Protein AF-A0A1Q9EQ03-F1 (afdb_monomer_lite)

Structure (mmCIF, N/CA/C/O backbone):
data_AF-A0A1Q9EQ03-F1
#
_entry.id   AF-A0A1Q9EQ03-F1
#
loop_
_atom_site.group_PDB
_atom_site.id
_atom_site.type_symbol
_atom_site.label_atom_id
_atom_site.label_alt_id
_atom_site.label_comp_id
_atom_site.label_asym_id
_atom_site.label_entity_id
_atom_site.label_seq_id
_atom_site.pdbx_PDB_ins_code
_atom_site.Cartn_x
_atom_site.Cartn_y
_atom_site.Cartn_z
_atom_site.occupancy
_atom_site.B_iso_or_equiv
_atom_site.auth_seq_id
_atom_site.auth_comp_id
_atom_site.auth_asym_id
_atom_site.auth_atom_id
_atom_site.pdbx_PDB_model_num
ATOM 1 N N . MET A 1 1 ? 0.285 -17.887 12.231 1.00 37.75 1 MET A N 1
ATOM 2 C CA . MET A 1 1 ? -0.339 -18.645 13.342 1.00 37.75 1 MET A CA 1
ATOM 3 C C . MET A 1 1 ? -1.845 -18.472 13.243 1.00 37.75 1 MET A C 1
ATOM 5 O O . MET A 1 1 ? -2.262 -17.437 12.741 1.00 37.75 1 MET A O 1
ATOM 9 N N . ALA A 1 2 ? -2.649 -19.449 13.669 1.00 40.41 2 ALA A N 1
ATOM 10 C CA . ALA A 1 2 ? -4.077 -19.200 13.870 1.00 40.41 2 ALA A CA 1
ATOM 11 C C . ALA A 1 2 ? -4.246 -18.353 15.139 1.00 40.41 2 ALA A C 1
ATOM 13 O O . ALA A 1 2 ? -3.602 -18.659 16.144 1.00 40.41 2 ALA A O 1
ATOM 14 N N . SER A 1 3 ? -5.078 -17.309 15.085 1.00 52.34 3 SER A N 1
ATOM 15 C CA . SER A 1 3 ? -5.490 -16.590 16.294 1.00 52.34 3 SER A CA 1
ATOM 16 C C . SER A 1 3 ? -6.167 -17.584 17.237 1.00 52.34 3 SER A C 1
ATOM 18 O O . SER A 1 3 ? -7.037 -18.353 16.814 1.00 52.34 3 SER A O 1
ATOM 20 N N . ARG A 1 4 ? -5.735 -17.617 18.499 1.00 56.00 4 ARG A N 1
ATOM 21 C CA . ARG A 1 4 ? -6.403 -18.415 19.522 1.00 56.00 4 ARG A CA 1
ATOM 22 C C . ARG A 1 4 ? -7.658 -17.647 19.912 1.00 56.00 4 ARG A C 1
ATOM 24 O O . ARG A 1 4 ? -7.556 -16.511 20.356 1.00 56.00 4 ARG A O 1
ATOM 31 N N . ALA A 1 5 ? -8.829 -18.264 19.758 1.00 64.00 5 ALA A N 1
ATOM 32 C CA . ALA A 1 5 ? -10.049 -17.675 20.292 1.00 64.00 5 ALA A CA 1
ATOM 33 C C . ALA A 1 5 ? -9.849 -17.432 21.805 1.00 64.00 5 ALA A C 1
ATOM 35 O O . ALA A 1 5 ? -9.465 -18.381 22.503 1.00 64.00 5 ALA A O 1
ATOM 36 N N . PRO A 1 6 ? -10.053 -16.196 22.297 1.00 67.31 6 PRO A N 1
ATOM 37 C CA . PRO A 1 6 ? -9.876 -15.874 23.708 1.00 67.31 6 PRO A CA 1
ATOM 38 C C . PRO A 1 6 ? -10.890 -16.652 24.556 1.00 67.31 6 PRO A C 1
ATOM 40 O O . PRO A 1 6 ? -11.848 -17.241 24.041 1.00 67.31 6 PRO A O 1
ATOM 43 N N . ALA A 1 7 ? -10.689 -16.672 25.874 1.00 74.25 7 ALA A N 1
ATOM 44 C CA . ALA A 1 7 ? -11.645 -17.301 26.784 1.00 74.25 7 ALA A CA 1
ATOM 45 C C . ALA A 1 7 ? -13.067 -16.743 26.561 1.00 74.25 7 ALA A C 1
ATOM 47 O O . ALA A 1 7 ? -13.240 -15.549 26.341 1.00 74.25 7 ALA A O 1
ATOM 48 N N . ALA A 1 8 ? -14.102 -17.585 26.662 1.00 76.06 8 ALA A N 1
ATOM 49 C CA . ALA A 1 8 ? -15.493 -17.191 26.378 1.00 76.06 8 ALA A CA 1
ATOM 50 C C . ALA A 1 8 ? -16.050 -16.077 27.298 1.00 76.06 8 ALA A C 1
ATOM 52 O O . ALA A 1 8 ? -17.127 -15.543 27.051 1.00 76.06 8 ALA A O 1
ATOM 53 N N . THR A 1 9 ? -15.324 -15.752 28.367 1.00 82.81 9 THR A N 1
ATOM 54 C CA . THR A 1 9 ? -15.598 -14.697 29.349 1.00 82.81 9 THR A CA 1
ATOM 55 C C . THR A 1 9 ? -14.715 -13.455 29.171 1.00 82.81 9 THR A C 1
ATOM 57 O O . THR A 1 9 ? -14.838 -12.509 29.945 1.00 82.81 9 THR A O 1
ATOM 60 N N . ALA A 1 10 ? -13.821 -13.444 28.179 1.00 79.06 10 ALA A N 1
ATOM 61 C CA . ALA A 1 10 ? -12.939 -12.324 27.890 1.00 79.06 10 ALA A CA 1
ATOM 62 C C . ALA A 1 10 ? -13.702 -11.174 27.214 1.00 79.06 10 ALA A C 1
ATOM 64 O O . ALA A 1 10 ? -14.478 -11.386 26.281 1.00 79.06 10 ALA A O 1
ATOM 65 N N . LYS A 1 11 ? -13.442 -9.938 27.643 1.00 79.00 11 LYS A N 1
ATOM 66 C CA . LYS A 1 11 ? -14.049 -8.726 27.086 1.00 79.00 11 LYS A CA 1
ATOM 67 C C . LYS A 1 11 ? -13.036 -7.953 26.248 1.00 79.00 11 LYS A C 1
ATOM 69 O O . LYS A 1 11 ? -12.066 -7.430 26.791 1.00 79.00 11 LYS A O 1
ATOM 74 N N . LEU A 1 12 ? -13.276 -7.835 24.944 1.00 81.00 12 LEU A N 1
ATOM 75 C CA . LEU A 1 12 ? -12.488 -6.965 24.068 1.00 81.00 12 LEU A CA 1
ATOM 76 C C . LEU A 1 12 ? -12.566 -5.509 24.565 1.00 81.00 12 LEU A C 1
ATOM 78 O O . LEU A 1 12 ? -13.645 -5.021 24.899 1.00 81.00 12 LEU A O 1
ATOM 82 N N . ARG A 1 13 ? -11.415 -4.834 24.650 1.00 80.50 13 ARG A N 1
ATOM 83 C CA . ARG A 1 13 ? -11.274 -3.456 25.156 1.00 80.50 13 ARG A CA 1
ATOM 84 C C . ARG A 1 13 ? -10.823 -2.477 24.079 1.00 80.50 13 ARG A C 1
ATOM 86 O O . ARG A 1 13 ? -11.334 -1.363 24.009 1.00 80.50 13 ARG A O 1
ATOM 93 N N . HIS A 1 14 ? -9.850 -2.882 23.268 1.00 81.50 14 HIS A N 1
ATOM 94 C CA . HIS A 1 14 ? -9.214 -2.033 22.264 1.00 81.50 14 HIS A CA 1
ATOM 95 C C . HIS A 1 14 ? -8.768 -2.875 21.067 1.00 81.50 14 HIS A C 1
ATOM 97 O O . HIS A 1 14 ? -8.369 -4.030 21.234 1.00 81.50 14 HIS A O 1
ATOM 103 N N . VAL A 1 15 ? -8.799 -2.283 19.876 1.00 85.12 15 VAL A N 1
ATOM 104 C CA . VAL A 1 15 ? -8.213 -2.841 18.656 1.00 85.12 15 VAL A CA 1
ATOM 105 C C . VAL A 1 15 ? -7.393 -1.757 17.967 1.00 85.12 15 VAL A C 1
ATOM 107 O O . VAL A 1 15 ? -7.927 -0.719 17.586 1.00 85.12 15 VAL A O 1
ATOM 110 N N . ALA A 1 16 ? -6.100 -2.007 17.775 1.00 87.06 16 ALA A N 1
ATOM 111 C CA . ALA A 1 16 ? -5.239 -1.191 16.929 1.00 87.06 16 ALA A CA 1
ATOM 112 C C . ALA A 1 16 ? -5.029 -1.905 15.586 1.00 87.06 16 ALA A C 1
ATOM 114 O O . ALA A 1 16 ? -4.649 -3.077 15.538 1.00 87.06 16 ALA A O 1
ATOM 115 N N . LEU A 1 17 ? -5.277 -1.191 14.493 1.00 88.19 17 LEU A N 1
ATOM 116 C CA . LEU A 1 17 ? -5.300 -1.713 13.133 1.00 88.19 17 LEU A CA 1
ATOM 117 C C . LEU A 1 17 ? -4.397 -0.876 12.229 1.00 88.19 17 LEU A C 1
ATOM 119 O O . LEU A 1 17 ? -4.628 0.314 12.051 1.00 88.19 17 LEU A O 1
ATOM 123 N N . VAL A 1 18 ? -3.418 -1.502 11.584 1.00 87.88 18 VAL A N 1
ATOM 124 C CA . VAL A 1 18 ? -2.633 -0.880 10.509 1.00 87.88 18 VAL A CA 1
ATOM 125 C C . VAL A 1 18 ? -2.897 -1.635 9.227 1.00 87.88 18 VAL A C 1
ATOM 127 O O . VAL A 1 18 ? -2.601 -2.823 9.144 1.00 87.88 18 VAL A O 1
ATOM 130 N N . PHE A 1 19 ? -3.408 -0.958 8.205 1.00 91.06 19 PHE A N 1
ATOM 131 C CA . PHE A 1 19 ? -3.672 -1.577 6.910 1.00 91.06 19 PHE A CA 1
ATOM 132 C C . PHE A 1 19 ? -3.074 -0.765 5.766 1.00 91.06 19 PHE A C 1
ATOM 134 O O . PHE A 1 19 ? -2.988 0.465 5.807 1.00 91.06 19 PHE A O 1
ATOM 141 N N . ARG A 1 20 ? -2.629 -1.474 4.727 1.00 89.31 20 ARG A N 1
ATOM 142 C CA . ARG A 1 20 ? -2.179 -0.863 3.471 1.00 89.31 20 ARG A CA 1
ATOM 143 C C . ARG A 1 20 ? -3.388 -0.300 2.721 1.00 89.31 20 ARG A C 1
ATOM 145 O O . ARG A 1 20 ? -4.475 -0.866 2.804 1.00 89.31 20 ARG A O 1
ATOM 152 N N . HIS A 1 21 ? -3.198 0.758 1.931 1.00 95.12 21 HIS A N 1
ATOM 153 C CA . HIS A 1 21 ? -4.224 1.175 0.969 1.00 95.12 21 HIS A CA 1
ATOM 154 C C . HIS A 1 21 ? -4.677 0.022 0.049 1.00 95.12 21 HIS A C 1
ATOM 156 O O . HIS A 1 21 ? -3.942 -0.949 -0.173 1.00 95.12 21 HIS A O 1
ATOM 162 N N . GLY A 1 22 ? -5.881 0.151 -0.509 1.00 95.19 22 GLY A N 1
ATOM 163 C CA . GLY A 1 22 ? -6.366 -0.741 -1.565 1.00 95.19 22 GLY A CA 1
ATOM 164 C C . GLY A 1 22 ? -5.642 -0.533 -2.903 1.00 95.19 22 GLY A C 1
ATOM 165 O O . GLY A 1 22 ? -4.743 0.305 -3.013 1.00 95.19 22 GLY A O 1
ATOM 166 N N . ASP A 1 23 ? -6.036 -1.283 -3.927 1.00 96.00 23 ASP A N 1
ATOM 167 C CA . ASP A 1 23 ? -5.520 -1.159 -5.294 1.00 96.00 23 ASP A CA 1
ATOM 168 C C . ASP A 1 23 ? -5.516 0.289 -5.817 1.00 96.00 23 ASP A C 1
ATOM 170 O O . ASP A 1 23 ? -6.404 1.105 -5.548 1.00 96.00 23 ASP A O 1
ATOM 174 N N . ARG A 1 24 ? -4.492 0.611 -6.605 1.00 97.06 24 ARG A N 1
ATOM 175 C CA . ARG A 1 24 ? -4.267 1.943 -7.167 1.00 97.06 24 ARG A CA 1
ATOM 176 C C . ARG A 1 24 ? -3.752 1.861 -8.597 1.00 97.06 24 ARG A C 1
ATOM 178 O O . ARG A 1 24 ? -3.258 0.815 -9.012 1.00 97.06 24 ARG A O 1
ATOM 185 N N . ALA A 1 25 ? -3.796 2.986 -9.299 1.00 97.50 25 ALA A N 1
ATOM 186 C CA . ALA A 1 25 ? -2.987 3.184 -10.494 1.00 97.50 25 ALA A CA 1
ATOM 187 C C . ALA A 1 25 ? -1.479 3.095 -10.152 1.00 97.50 25 ALA A C 1
ATOM 189 O O . ALA A 1 25 ? -1.085 3.374 -9.003 1.00 97.50 25 ALA A O 1
ATOM 190 N N . PRO A 1 26 ? -0.610 2.723 -11.111 1.00 96.50 26 PRO A N 1
ATOM 191 C CA . PRO A 1 26 ? 0.832 2.685 -10.889 1.00 96.50 26 PRO A CA 1
ATOM 192 C C . PRO A 1 26 ? 1.365 4.078 -10.540 1.00 96.50 26 PRO A C 1
ATOM 194 O O . PRO A 1 26 ? 0.737 5.093 -10.838 1.00 96.50 26 PRO A O 1
ATOM 197 N N . ALA A 1 27 ? 2.509 4.137 -9.859 1.00 93.31 27 ALA A N 1
ATOM 198 C CA . ALA A 1 27 ? 3.120 5.409 -9.470 1.00 93.31 27 ALA A CA 1
ATOM 199 C C . ALA A 1 27 ? 3.747 6.146 -10.665 1.00 93.31 27 ALA A C 1
ATOM 201 O O . ALA A 1 27 ? 3.856 7.368 -10.659 1.00 93.31 27 ALA A O 1
ATOM 202 N N . VAL A 1 28 ? 4.136 5.396 -11.698 1.00 92.88 28 VAL A N 1
ATOM 203 C CA . VAL A 1 28 ? 4.663 5.905 -12.966 1.00 92.88 28 VAL A CA 1
ATOM 204 C C . VAL A 1 28 ? 3.987 5.123 -14.099 1.00 92.88 28 VAL A C 1
ATOM 206 O O . VAL A 1 28 ? 3.936 3.895 -13.989 1.00 92.88 28 VAL A O 1
ATOM 209 N N . PRO A 1 29 ? 3.483 5.772 -15.168 1.00 95.25 29 PRO A N 1
ATOM 210 C CA . PRO A 1 29 ? 2.951 5.071 -16.338 1.00 95.25 29 PRO A CA 1
ATOM 211 C C . PRO A 1 29 ? 3.972 4.095 -16.929 1.00 95.25 29 PRO A C 1
ATOM 213 O O . PRO A 1 29 ? 5.134 4.464 -17.125 1.00 95.25 29 PRO A O 1
ATOM 216 N N . GLY A 1 30 ? 3.549 2.871 -17.252 1.00 94.94 30 GLY A N 1
ATOM 217 C CA . GLY A 1 30 ? 4.408 1.865 -17.876 1.00 94.94 30 GLY A CA 1
ATOM 218 C C . GLY A 1 30 ? 4.873 2.285 -19.272 1.00 94.94 30 GLY A C 1
ATOM 219 O O . GLY A 1 30 ? 6.036 2.093 -19.635 1.00 94.94 30 GLY A O 1
ATOM 220 N N . ALA A 1 31 ? 3.976 2.927 -20.018 1.00 96.31 31 ALA A N 1
ATOM 221 C CA . ALA A 1 31 ? 4.144 3.405 -21.382 1.00 96.31 31 ALA A CA 1
ATOM 222 C C . ALA A 1 31 ? 4.667 4.851 -21.476 1.00 96.31 31 ALA A C 1
ATOM 224 O O . ALA A 1 31 ? 4.676 5.421 -22.571 1.00 96.31 31 ALA A O 1
ATOM 225 N N . SER A 1 32 ? 5.120 5.447 -20.365 1.00 93.56 32 SER A N 1
ATOM 226 C CA . SER A 1 32 ? 5.644 6.820 -20.320 1.00 93.56 32 SER A CA 1
ATOM 227 C C . SER A 1 32 ? 6.709 7.070 -21.397 1.00 93.56 32 SER A C 1
ATOM 229 O O . SER A 1 32 ? 7.683 6.328 -21.500 1.00 93.56 32 SER A O 1
ATOM 231 N N . GLY A 1 33 ? 6.516 8.101 -22.224 1.00 90.25 33 GLY A N 1
ATOM 232 C CA . GLY A 1 33 ? 7.409 8.425 -23.346 1.00 90.25 33 GLY A CA 1
ATOM 233 C C . GLY A 1 33 ? 7.199 7.606 -24.630 1.00 90.25 33 GLY A C 1
ATOM 234 O O . GLY A 1 33 ? 7.954 7.789 -25.582 1.00 90.25 33 GLY A O 1
ATOM 235 N N . SER A 1 34 ? 6.187 6.734 -24.692 1.00 94.38 34 SER A N 1
ATOM 236 C CA . SER A 1 34 ? 5.778 6.023 -25.915 1.00 94.38 34 SER A CA 1
ATOM 237 C C . SER A 1 34 ? 4.487 6.588 -26.524 1.00 94.38 34 SER A C 1
ATOM 239 O O . SER A 1 34 ? 3.785 7.384 -25.903 1.00 94.38 34 SER A O 1
ATOM 241 N N . SER A 1 35 ? 4.125 6.116 -27.721 1.00 96.56 35 SER A N 1
ATOM 242 C CA . SER A 1 35 ? 2.845 6.433 -28.372 1.00 96.56 35 SER A CA 1
ATOM 243 C C . SER A 1 35 ? 1.609 5.857 -27.665 1.00 96.56 35 SER A C 1
ATOM 245 O O . SER A 1 35 ? 0.496 6.208 -28.034 1.00 96.56 35 SER A O 1
ATOM 247 N N . GLU A 1 36 ? 1.777 4.962 -26.685 1.00 97.44 36 GLU A N 1
ATOM 248 C CA . GLU A 1 36 ? 0.671 4.380 -25.909 1.00 97.44 36 GLU A CA 1
ATOM 249 C C . GLU A 1 36 ? 0.363 5.173 -24.620 1.00 97.44 36 GLU A C 1
ATOM 251 O O . GLU A 1 36 ? -0.604 4.855 -23.934 1.00 97.44 36 GLU A O 1
ATOM 256 N N . ALA A 1 37 ? 1.144 6.213 -24.289 1.00 95.94 37 ALA A N 1
ATOM 257 C CA . ALA A 1 37 ? 1.047 6.930 -23.012 1.00 95.94 37 ALA A CA 1
ATOM 258 C C . ALA A 1 37 ? -0.329 7.583 -22.760 1.00 95.94 37 ALA A C 1
ATOM 260 O O . ALA A 1 37 ? -0.885 7.432 -21.676 1.00 95.94 37 ALA A O 1
ATOM 261 N N . GLU A 1 38 ? -0.905 8.262 -23.759 1.00 97.00 38 GLU A N 1
ATOM 262 C CA . GLU A 1 38 ? -2.231 8.900 -23.641 1.00 97.00 38 GLU A CA 1
ATOM 263 C C . GLU A 1 38 ? -3.355 7.861 -23.465 1.00 97.00 38 GLU A C 1
ATOM 265 O O . GLU A 1 38 ? -4.303 8.076 -22.711 1.00 97.00 38 GLU A O 1
ATOM 270 N N . ALA A 1 39 ? -3.230 6.704 -24.125 1.00 97.75 39 ALA A N 1
ATOM 271 C CA . ALA A 1 39 ? -4.192 5.610 -24.015 1.00 97.75 39 ALA A CA 1
ATOM 272 C C . ALA A 1 39 ? -4.096 4.890 -22.658 1.00 97.75 39 ALA A C 1
ATOM 274 O O . ALA A 1 39 ? -5.125 4.538 -22.083 1.00 97.75 39 ALA A O 1
ATOM 275 N N . GLU A 1 40 ? -2.881 4.708 -22.123 1.00 97.75 40 GLU A N 1
ATOM 276 C CA . GLU A 1 40 ? -2.665 4.242 -20.748 1.00 97.75 40 GLU A CA 1
ATOM 277 C C . GLU A 1 40 ? -3.290 5.213 -19.736 1.00 97.75 40 GLU A C 1
ATOM 279 O O . GLU A 1 40 ? -3.982 4.777 -18.816 1.00 97.75 40 GLU A O 1
ATOM 284 N N . GLU A 1 41 ? -3.083 6.520 -19.913 1.00 97.44 41 GLU A N 1
ATOM 285 C CA . GLU A 1 41 ? -3.639 7.536 -19.023 1.00 97.44 41 GLU A CA 1
ATOM 286 C C . GLU A 1 41 ? -5.175 7.493 -18.998 1.00 97.44 41 GLU A C 1
ATOM 288 O O . GLU A 1 41 ? -5.770 7.395 -17.925 1.00 97.44 41 GLU A O 1
ATOM 293 N N . GLU A 1 42 ? -5.841 7.493 -20.154 1.00 97.81 42 GLU A N 1
ATOM 294 C CA . GLU A 1 42 ? -7.308 7.440 -20.192 1.00 97.81 42 GLU A CA 1
ATOM 295 C C . GLU A 1 42 ? -7.858 6.116 -19.627 1.00 97.81 42 GLU A C 1
ATOM 297 O O . GLU A 1 42 ? -8.843 6.113 -18.882 1.00 97.81 42 GLU A O 1
ATOM 302 N N . ALA A 1 43 ? -7.180 4.989 -19.881 1.00 97.75 43 ALA A N 1
ATOM 303 C CA . ALA A 1 43 ? -7.543 3.697 -19.301 1.00 97.75 43 ALA A CA 1
ATOM 304 C C . ALA A 1 43 ? -7.494 3.722 -17.759 1.00 97.75 43 ALA A C 1
ATOM 306 O O . ALA A 1 43 ? -8.457 3.319 -17.101 1.00 97.75 43 ALA A O 1
ATOM 307 N N . TRP A 1 44 ? -6.421 4.261 -17.166 1.00 98.12 44 TRP A N 1
ATOM 308 C CA . TRP A 1 44 ? -6.318 4.412 -15.709 1.00 98.12 44 TRP A CA 1
ATOM 309 C C . TRP A 1 44 ? -7.314 5.428 -15.149 1.00 98.12 44 TRP A C 1
ATOM 311 O O . TRP A 1 44 ? -7.905 5.174 -14.096 1.00 98.12 44 TRP A O 1
ATOM 321 N N . ARG A 1 45 ? -7.575 6.535 -15.854 1.00 97.81 45 ARG A N 1
ATOM 322 C CA . ARG A 1 45 ? -8.607 7.523 -15.492 1.00 97.81 45 ARG A CA 1
ATOM 323 C C . ARG A 1 45 ? -9.986 6.868 -15.380 1.00 97.81 45 ARG A C 1
ATOM 325 O O . ARG A 1 45 ? -10.701 7.111 -14.407 1.00 97.81 45 ARG A O 1
ATOM 332 N N . GLY A 1 46 ? -10.296 5.941 -16.287 1.00 97.19 46 GLY A N 1
ATOM 333 C CA . GLY A 1 46 ? -11.498 5.107 -16.259 1.00 97.19 46 GLY A CA 1
ATOM 334 C C . GLY A 1 46 ? -11.653 4.201 -15.026 1.00 97.19 46 GLY A C 1
ATOM 335 O O . GLY A 1 46 ? -12.772 3.763 -14.749 1.00 97.19 46 GLY A O 1
ATOM 336 N N . THR A 1 47 ? -10.599 3.941 -14.238 1.00 97.38 47 THR A N 1
ATOM 337 C CA . THR A 1 47 ? -10.668 3.124 -13.001 1.00 97.38 47 THR A CA 1
ATOM 338 C C . THR A 1 47 ? -11.001 3.908 -11.731 1.00 97.38 47 THR A C 1
ATOM 340 O O . THR A 1 47 ? -11.356 3.302 -10.716 1.00 97.38 47 THR A O 1
ATOM 343 N N . LEU A 1 48 ? -10.890 5.239 -11.753 1.00 97.25 48 LEU A N 1
ATOM 344 C CA . LEU A 1 48 ? -11.006 6.065 -10.549 1.00 97.25 48 LEU A CA 1
ATOM 345 C C . LEU A 1 48 ? -12.461 6.164 -10.043 1.00 97.25 48 LEU A C 1
ATOM 347 O O . LEU A 1 48 ? -13.408 5.996 -10.820 1.00 97.25 48 LEU A O 1
ATOM 351 N N . PRO A 1 49 ? -12.690 6.426 -8.742 1.00 95.69 49 PRO A N 1
ATOM 352 C CA . PRO A 1 49 ? -14.007 6.820 -8.244 1.00 95.69 49 PRO A CA 1
ATOM 353 C C . PRO A 1 49 ? -14.565 8.033 -9.001 1.00 95.69 49 PRO A C 1
ATOM 355 O O . PRO A 1 49 ? -13.805 8.892 -9.447 1.00 95.69 49 PRO A O 1
ATOM 358 N N . SER A 1 50 ? -15.893 8.128 -9.133 1.00 95.69 50 SER A N 1
ATOM 359 C CA . SER A 1 50 ? -16.513 9.323 -9.717 1.00 95.69 50 SER A CA 1
ATOM 360 C C . SER A 1 50 ? -16.250 10.556 -8.844 1.00 95.69 50 SER A C 1
ATOM 362 O O . SER A 1 50 ? -16.005 10.443 -7.637 1.00 95.69 50 SER A O 1
ATOM 364 N N . ALA A 1 51 ? -16.317 11.746 -9.448 1.00 95.19 51 ALA A N 1
ATOM 365 C CA . ALA A 1 51 ? -16.190 13.006 -8.714 1.00 95.19 51 ALA A CA 1
ATOM 366 C C . ALA A 1 51 ? -17.259 13.116 -7.611 1.00 95.19 51 ALA A C 1
ATOM 368 O O . ALA A 1 51 ? -16.919 13.383 -6.466 1.00 95.19 51 ALA A O 1
ATOM 369 N N . GLU A 1 52 ? -18.512 12.781 -7.935 1.00 95.56 52 GLU A N 1
ATOM 370 C CA . GLU A 1 52 ? -19.650 12.736 -7.006 1.00 95.56 52 GLU A CA 1
ATOM 371 C C . GLU A 1 52 ? -19.408 11.803 -5.808 1.00 95.56 52 GLU A C 1
ATOM 373 O O . GLU A 1 52 ? -19.578 12.210 -4.661 1.00 95.56 52 GLU A O 1
ATOM 378 N N . LEU A 1 53 ? -18.947 10.565 -6.041 1.00 93.81 53 LEU A N 1
ATOM 379 C CA . LEU A 1 53 ? -18.637 9.638 -4.949 1.00 93.81 53 LEU A CA 1
ATOM 380 C C . LEU A 1 53 ? -17.446 10.134 -4.118 1.00 93.81 53 LEU A C 1
ATOM 382 O O . LEU A 1 53 ? -17.421 9.951 -2.906 1.00 93.81 53 LEU A O 1
ATOM 386 N N . THR A 1 54 ? -16.465 10.779 -4.750 1.00 94.62 54 THR A N 1
ATOM 387 C CA . THR A 1 54 ? -15.315 11.366 -4.048 1.00 94.62 54 THR A CA 1
ATOM 388 C C . THR A 1 54 ? -15.748 12.524 -3.146 1.00 94.62 54 THR A C 1
ATOM 390 O O . THR A 1 54 ? -15.356 12.560 -1.983 1.00 94.62 54 THR A O 1
ATOM 393 N N . GLU A 1 55 ? -16.604 13.419 -3.642 1.00 95.31 55 GLU A N 1
ATOM 394 C CA . GLU A 1 55 ? -17.171 14.540 -2.887 1.00 95.31 55 GLU A CA 1
ATOM 395 C C . GLU A 1 55 ? -18.060 14.056 -1.732 1.00 95.31 55 GLU A C 1
ATOM 397 O O . GLU A 1 55 ? -17.912 14.523 -0.602 1.00 95.31 55 GLU A O 1
ATOM 402 N N . ALA A 1 56 ? -18.912 13.053 -1.968 1.00 93.25 56 ALA A N 1
ATOM 403 C CA . ALA A 1 56 ? -19.717 12.428 -0.920 1.00 93.25 56 ALA A CA 1
ATOM 404 C C . ALA A 1 56 ? -18.842 11.807 0.187 1.00 93.25 56 ALA A C 1
ATOM 406 O O . ALA A 1 56 ? -19.153 11.941 1.370 1.00 93.25 56 ALA A O 1
ATOM 407 N N . MET A 1 57 ? -17.717 11.179 -0.174 1.00 94.31 57 MET A N 1
ATOM 408 C CA . MET A 1 57 ? -16.766 10.600 0.784 1.00 94.31 57 MET A CA 1
ATOM 409 C C . MET A 1 57 ? -15.985 11.661 1.569 1.00 94.31 57 MET A C 1
ATOM 411 O O . MET A 1 57 ? -15.853 11.525 2.785 1.00 94.31 57 MET A O 1
ATOM 415 N N . ASP A 1 58 ? -15.523 12.733 0.918 1.00 95.00 58 ASP A N 1
ATOM 416 C CA . ASP A 1 58 ? -14.872 13.869 1.590 1.00 95.00 58 ASP A CA 1
ATOM 417 C C . ASP A 1 58 ? -15.832 14.638 2.509 1.00 95.00 58 ASP A C 1
ATOM 419 O O . ASP A 1 58 ? -15.421 15.116 3.565 1.00 95.00 58 ASP A O 1
ATOM 423 N N . SER A 1 59 ? -17.113 14.721 2.144 1.00 92.81 59 SER A N 1
ATOM 424 C CA . SER A 1 59 ? -18.170 15.296 2.980 1.00 92.81 59 SER A CA 1
ATOM 425 C C . SER A 1 59 ? -18.489 14.405 4.189 1.00 92.81 59 SER A C 1
ATOM 427 O O . SER A 1 59 ? -18.610 14.892 5.316 1.00 92.81 59 SER A O 1
ATOM 429 N N . ARG A 1 60 ? -18.582 13.079 3.989 1.00 92.88 60 ARG A N 1
ATOM 430 C CA . ARG A 1 60 ? -18.944 12.125 5.050 1.00 92.88 60 ARG A CA 1
ATOM 431 C C . ARG A 1 60 ? -17.821 11.878 6.055 1.00 92.88 60 ARG A C 1
ATOM 433 O O . ARG A 1 60 ? -18.103 11.768 7.249 1.00 92.88 60 ARG A O 1
ATOM 440 N N . PHE A 1 61 ? -16.590 11.777 5.563 1.00 94.69 61 PHE A N 1
ATOM 441 C CA . PHE A 1 61 ? -15.386 11.420 6.310 1.00 94.69 61 PHE A CA 1
ATOM 442 C C . PHE A 1 61 ? -14.290 12.458 6.022 1.00 94.69 61 PHE A C 1
ATOM 444 O O . PHE A 1 61 ? -13.355 12.193 5.254 1.00 94.69 61 PHE A O 1
ATOM 451 N N . PRO A 1 62 ? -14.417 13.677 6.577 1.00 95.56 62 PRO A N 1
ATOM 452 C CA . PRO A 1 62 ? -13.565 14.795 6.204 1.00 95.56 62 PRO A CA 1
ATOM 453 C C . PRO A 1 62 ? -12.121 14.568 6.649 1.00 95.56 62 PRO A C 1
ATOM 455 O O . PRO A 1 62 ? -11.845 14.157 7.779 1.00 95.56 62 PRO A O 1
ATOM 458 N N . VAL A 1 63 ? -11.182 14.885 5.756 1.00 94.25 63 VAL A N 1
ATOM 459 C CA . VAL A 1 63 ? -9.748 14.791 6.042 1.00 94.25 63 VAL A CA 1
ATOM 460 C C . VAL A 1 63 ? -9.290 16.041 6.797 1.00 94.25 63 VAL A C 1
ATOM 462 O O . VAL A 1 63 ? -9.120 17.117 6.221 1.00 94.25 63 VAL A O 1
ATOM 465 N N . ARG A 1 64 ? -9.055 15.905 8.103 1.00 93.56 64 ARG A N 1
ATOM 466 C CA . ARG A 1 64 ? -8.453 16.938 8.956 1.00 93.56 64 ARG A CA 1
ATOM 467 C C . ARG A 1 64 ? -6.939 16.908 8.798 1.00 93.56 64 ARG A C 1
ATOM 469 O O . ARG A 1 64 ? -6.225 16.282 9.582 1.00 93.56 64 ARG A O 1
ATOM 476 N N . SER A 1 65 ? -6.456 17.583 7.760 1.00 90.00 65 SER A N 1
ATOM 477 C CA . SER A 1 65 ? -5.022 17.694 7.518 1.00 90.00 65 SER A CA 1
ATOM 478 C C . SER A 1 65 ? -4.366 18.740 8.410 1.00 90.00 65 SER A C 1
ATOM 480 O O . SER A 1 65 ? -4.733 19.914 8.374 1.00 90.00 65 SER A O 1
ATOM 482 N N . LYS A 1 66 ? -3.348 18.318 9.166 1.00 90.00 66 LYS A N 1
ATOM 483 C CA . LYS A 1 66 ? -2.342 19.216 9.751 1.00 90.00 66 LYS A CA 1
ATOM 484 C C . LYS A 1 66 ? -1.140 19.425 8.824 1.00 90.00 66 LYS A C 1
ATOM 486 O O . LYS A 1 66 ? -0.298 20.264 9.123 1.00 90.00 66 LYS A O 1
ATOM 491 N N . ALA A 1 67 ? -1.020 18.650 7.743 1.00 85.88 67 ALA A N 1
ATOM 492 C CA . ALA A 1 67 ? 0.144 18.685 6.866 1.00 85.88 67 ALA A CA 1
ATOM 493 C C . ALA A 1 67 ? 0.292 20.043 6.161 1.00 85.88 67 ALA A C 1
ATOM 495 O O . ALA A 1 67 ? -0.685 20.654 5.731 1.00 85.88 67 ALA A O 1
ATOM 496 N N . THR A 1 68 ? 1.537 20.495 6.010 1.00 86.31 68 THR A N 1
ATOM 497 C CA . THR A 1 68 ? 1.885 21.776 5.373 1.00 86.31 68 THR A CA 1
ATOM 498 C C . THR A 1 68 ? 1.840 21.739 3.842 1.00 86.31 68 THR A C 1
ATOM 500 O O . THR A 1 68 ? 1.894 22.789 3.202 1.00 86.31 68 THR A O 1
ATOM 503 N N . SER A 1 69 ? 1.732 20.548 3.247 1.00 88.12 69 SER A N 1
ATOM 504 C CA . SER A 1 69 ? 1.652 20.315 1.805 1.00 88.12 69 SER A CA 1
ATOM 505 C C . SER A 1 69 ? 0.310 19.705 1.394 1.00 88.12 69 SER A C 1
ATOM 507 O O . SER A 1 69 ? -0.329 18.972 2.154 1.00 88.12 69 SER A O 1
ATOM 509 N N . ALA A 1 70 ? -0.099 19.971 0.150 1.00 90.12 70 ALA A N 1
ATOM 510 C CA . ALA A 1 70 ? -1.215 19.265 -0.474 1.00 90.12 70 ALA A CA 1
ATOM 511 C C . ALA A 1 70 ? -0.942 17.743 -0.526 1.00 90.12 70 ALA A C 1
ATOM 513 O O . ALA A 1 70 ? 0.223 17.351 -0.650 1.00 90.12 70 ALA A O 1
ATOM 514 N N . PRO A 1 71 ? -1.977 16.882 -0.466 1.00 89.25 71 PRO A N 1
ATOM 515 C CA . PRO A 1 71 ? -1.786 15.436 -0.486 1.00 89.25 71 PRO A CA 1
ATOM 516 C C . PRO A 1 71 ? -1.039 14.947 -1.733 1.00 89.25 71 PRO A C 1
ATOM 518 O O . PRO A 1 71 ? -1.360 15.320 -2.865 1.00 89.25 71 PRO A O 1
ATOM 521 N N . HIS A 1 72 ? -0.075 14.053 -1.530 1.00 88.31 72 HIS A N 1
ATOM 522 C CA . HIS A 1 72 ? 0.666 13.402 -2.606 1.00 88.31 72 HIS A CA 1
ATOM 523 C C . HIS A 1 72 ? -0.267 12.580 -3.518 1.00 88.31 72 HIS A C 1
ATOM 525 O O . HIS A 1 72 ? -1.281 12.031 -3.069 1.00 88.31 72 HIS A O 1
ATOM 531 N N . GLY A 1 73 ? 0.078 12.514 -4.808 1.00 85.50 73 GLY A N 1
ATOM 532 C CA . GLY A 1 73 ? -0.731 11.919 -5.882 1.00 85.50 73 GLY A CA 1
ATOM 533 C C . GLY A 1 73 ? -1.711 12.891 -6.559 1.00 85.50 73 GLY A C 1
ATOM 534 O O . GLY A 1 73 ? -2.049 12.698 -7.723 1.00 85.50 73 GLY A O 1
ATOM 535 N N . MET A 1 74 ? -2.111 13.990 -5.903 1.00 87.62 74 MET A N 1
ATOM 536 C CA . MET A 1 74 ? -3.123 14.920 -6.443 1.00 87.62 74 MET A CA 1
ATOM 537 C C . MET A 1 74 ? -2.743 15.579 -7.778 1.00 87.62 74 MET A C 1
ATOM 539 O O . MET A 1 74 ? -3.626 15.866 -8.579 1.00 87.62 74 MET A O 1
ATOM 543 N N . SER A 1 75 ? -1.453 15.811 -8.032 1.00 87.69 75 SER A N 1
ATOM 544 C CA . SER A 1 75 ? -0.947 16.384 -9.289 1.00 87.69 75 SER A CA 1
ATOM 545 C C . SER A 1 75 ? -0.569 15.340 -10.346 1.00 87.69 75 SER A C 1
ATOM 547 O O . SER A 1 75 ? -0.167 15.721 -11.439 1.00 87.69 75 SER A O 1
ATOM 549 N N . ALA A 1 76 ? -0.642 14.046 -10.018 1.00 86.06 76 ALA A N 1
ATOM 550 C CA . ALA A 1 76 ? -0.217 12.941 -10.881 1.00 86.06 76 ALA A CA 1
ATOM 551 C C . ALA A 1 76 ? -1.400 12.188 -11.518 1.00 86.06 76 ALA A C 1
ATOM 553 O O . ALA A 1 76 ? -1.194 11.160 -12.157 1.00 86.06 76 ALA A O 1
ATOM 554 N N . GLN A 1 77 ? -2.638 12.671 -11.337 1.00 89.50 77 GLN A N 1
ATOM 555 C CA . GLN A 1 77 ? -3.842 11.941 -11.740 1.00 89.50 77 GLN A CA 1
ATOM 556 C C . GLN A 1 77 ? -3.836 11.580 -13.237 1.00 89.50 77 GLN A C 1
ATOM 558 O O . GLN A 1 77 ? -3.688 12.472 -14.074 1.00 89.50 77 GLN A O 1
ATOM 563 N N . PRO A 1 78 ? -4.091 10.307 -13.585 1.00 96.62 78 PRO A N 1
ATOM 564 C CA . PRO A 1 78 ? -4.707 9.272 -12.748 1.00 96.62 78 PRO A CA 1
ATOM 565 C C . PRO A 1 78 ? -3.724 8.424 -11.927 1.00 96.62 78 PRO A C 1
ATOM 567 O O . PRO A 1 78 ? -4.162 7.644 -11.085 1.00 96.62 78 PRO A O 1
ATOM 570 N N . PHE A 1 79 ? -2.420 8.563 -12.153 1.00 96.31 79 PHE A N 1
ATOM 571 C CA . PHE A 1 79 ? -1.374 7.783 -11.495 1.00 96.31 79 PHE A CA 1
ATOM 572 C C . PHE A 1 79 ? -1.308 8.061 -9.985 1.00 96.31 79 PHE A C 1
ATOM 574 O O . PHE A 1 79 ? -1.793 9.081 -9.497 1.00 96.31 79 PHE A O 1
ATOM 581 N N . GLU A 1 80 ? -0.766 7.107 -9.224 1.00 94.62 80 GLU A N 1
ATOM 582 C CA . GLU A 1 80 ? -0.778 7.059 -7.748 1.00 94.62 80 GLU A CA 1
ATOM 583 C C . GLU A 1 80 ? -2.152 7.034 -7.034 1.00 94.62 80 GLU A C 1
ATOM 585 O O . GLU A 1 80 ? -2.184 6.771 -5.823 1.00 94.62 80 GLU A O 1
ATOM 590 N N . MET A 1 81 ? -3.270 7.287 -7.723 1.00 97.12 81 MET A N 1
ATOM 591 C CA . MET A 1 81 ? -4.608 7.398 -7.125 1.00 97.12 81 MET A CA 1
ATOM 592 C C . MET A 1 81 ? -5.241 6.038 -6.811 1.00 97.12 81 MET A C 1
ATOM 594 O O . MET A 1 81 ? -5.035 5.058 -7.528 1.00 97.12 81 MET A O 1
ATOM 598 N N . LEU A 1 82 ? -6.058 5.990 -5.752 1.00 97.62 82 LEU A N 1
ATOM 599 C CA . LEU A 1 82 ? -6.860 4.813 -5.405 1.00 97.62 82 LEU A CA 1
ATOM 600 C C . LEU A 1 82 ? -7.905 4.551 -6.501 1.00 97.62 82 LEU A C 1
ATOM 602 O O . LEU A 1 82 ? -8.626 5.472 -6.892 1.00 97.62 82 LEU A O 1
ATOM 606 N N . THR A 1 83 ? -8.019 3.310 -6.973 1.00 97.62 83 THR A N 1
ATOM 607 C CA . THR A 1 83 ? -9.066 2.940 -7.938 1.00 97.62 83 THR A CA 1
ATOM 608 C C . THR A 1 83 ? -10.379 2.619 -7.223 1.00 97.62 83 THR A C 1
ATOM 610 O O . THR A 1 83 ? -10.420 2.448 -6.000 1.00 97.62 83 THR A O 1
ATOM 613 N N . ARG A 1 84 ? -11.481 2.483 -7.974 1.00 96.50 84 ARG A N 1
ATOM 614 C CA . ARG A 1 84 ? -12.739 1.949 -7.422 1.00 96.50 84 ARG A CA 1
ATOM 615 C C . ARG A 1 84 ? -12.526 0.582 -6.775 1.00 96.50 84 ARG A C 1
ATOM 617 O O . ARG A 1 84 ? -13.074 0.345 -5.704 1.00 96.50 84 ARG A O 1
ATOM 624 N N . GLN A 1 85 ? -11.710 -0.287 -7.376 1.00 95.62 85 GLN A N 1
ATOM 625 C CA . GLN A 1 85 ? -11.417 -1.604 -6.812 1.00 95.62 85 GLN A CA 1
ATOM 626 C C . GLN A 1 85 ? -10.716 -1.491 -5.451 1.00 95.62 85 GLN A C 1
ATOM 628 O O . GLN A 1 85 ? -11.154 -2.127 -4.492 1.00 95.62 85 GLN A O 1
ATOM 633 N N . GLY A 1 86 ? -9.716 -0.614 -5.318 1.00 95.94 86 GLY A N 1
ATOM 634 C CA . GLY A 1 86 ? -9.052 -0.369 -4.035 1.00 95.94 86 GLY A CA 1
ATOM 635 C C . GLY A 1 86 ? -9.963 0.229 -2.961 1.00 95.94 86 GLY A C 1
ATOM 636 O O . GLY A 1 86 ? -9.895 -0.158 -1.789 1.00 95.94 86 GLY A O 1
ATOM 637 N N . GLY A 1 87 ? -10.876 1.118 -3.356 1.00 95.69 87 GLY A N 1
ATOM 638 C CA . GLY A 1 87 ? -11.952 1.586 -2.481 1.00 95.69 87 GLY A CA 1
ATOM 639 C C . GLY A 1 87 ? -12.837 0.432 -1.996 1.00 95.69 87 GLY A C 1
ATOM 640 O O . GLY A 1 87 ? -13.057 0.272 -0.798 1.00 95.69 87 GLY A O 1
ATOM 641 N N . MET A 1 88 ? -13.278 -0.443 -2.902 1.00 94.00 88 MET A N 1
ATOM 642 C CA . MET A 1 88 ? -14.124 -1.592 -2.556 1.00 94.00 88 MET A CA 1
ATOM 643 C C . MET A 1 88 ? -13.418 -2.626 -1.663 1.00 94.00 88 MET A C 1
ATOM 645 O O . MET A 1 88 ? -14.057 -3.190 -0.775 1.00 94.00 88 MET A O 1
ATOM 649 N N . GLN A 1 89 ? -12.109 -2.843 -1.827 1.00 92.50 89 GLN A N 1
ATOM 650 C CA . GLN A 1 89 ? -11.318 -3.698 -0.930 1.00 92.50 89 GLN A CA 1
ATOM 651 C C . GLN A 1 89 ? -11.316 -3.173 0.512 1.00 92.50 89 GLN A C 1
ATOM 653 O O . GLN A 1 89 ? -11.567 -3.926 1.452 1.00 92.50 89 GLN A O 1
ATOM 658 N N . THR A 1 90 ? -11.053 -1.876 0.698 1.00 95.19 90 THR A N 1
ATOM 659 C CA . THR A 1 90 ? -10.962 -1.267 2.037 1.00 95.19 90 THR A CA 1
ATOM 660 C C . THR A 1 90 ? -12.337 -1.080 2.681 1.00 95.19 90 THR A C 1
ATOM 662 O O . THR A 1 90 ? -12.482 -1.327 3.877 1.00 95.19 90 THR A O 1
ATOM 665 N N . LEU A 1 91 ? -13.379 -0.803 1.888 1.00 93.81 91 LEU A N 1
ATOM 666 C CA . LEU A 1 91 ? -14.781 -0.920 2.304 1.00 93.81 91 LEU A CA 1
ATOM 667 C C . LEU A 1 91 ? -15.092 -2.312 2.861 1.00 93.81 91 LEU A C 1
ATOM 669 O O . LEU A 1 91 ? -15.682 -2.442 3.935 1.00 93.81 91 LEU A O 1
ATOM 673 N N . GLN A 1 92 ? -14.714 -3.360 2.133 1.00 91.19 92 GLN A N 1
ATOM 674 C CA . GLN A 1 92 ? -14.999 -4.726 2.547 1.00 91.19 92 GLN A CA 1
ATOM 675 C C . GLN A 1 92 ? -14.199 -5.127 3.799 1.00 91.19 92 GLN A C 1
ATOM 677 O O . GLN A 1 92 ? -14.723 -5.859 4.640 1.00 91.19 92 GLN A O 1
ATOM 682 N N . LEU A 1 93 ? -12.986 -4.592 3.979 1.00 90.50 93 LEU A N 1
ATOM 683 C CA . LEU A 1 93 ? -12.213 -4.721 5.217 1.00 90.50 93 LEU A CA 1
ATOM 684 C C . LEU A 1 93 ? -12.974 -4.129 6.417 1.00 90.50 93 LEU A C 1
ATOM 686 O O . LEU A 1 93 ? -13.196 -4.824 7.408 1.00 90.50 93 LEU A O 1
ATOM 690 N N . GLY A 1 94 ? -13.470 -2.892 6.292 1.00 92.94 94 GLY A N 1
ATOM 691 C CA . GLY A 1 94 ? -14.290 -2.247 7.325 1.00 92.94 94 GLY A CA 1
ATOM 692 C C . GLY A 1 94 ? -15.569 -3.032 7.645 1.00 92.94 94 GLY A C 1
ATOM 693 O O . GLY A 1 94 ? -15.894 -3.244 8.813 1.00 92.94 94 GLY A O 1
ATOM 694 N N . ARG A 1 95 ? -16.254 -3.559 6.619 1.00 91.06 95 ARG A N 1
ATOM 695 C CA . ARG A 1 95 ? -17.434 -4.430 6.789 1.00 91.06 95 ARG A CA 1
ATOM 696 C C . ARG A 1 95 ? -17.109 -5.725 7.532 1.00 91.06 95 ARG A C 1
ATOM 698 O O . ARG A 1 95 ? -17.911 -6.155 8.359 1.00 91.06 95 ARG A O 1
ATOM 705 N N . SER A 1 96 ? -15.954 -6.330 7.251 1.00 89.25 96 SER A N 1
ATOM 706 C CA . SER A 1 96 ? -15.478 -7.538 7.932 1.00 89.25 96 SER A CA 1
ATOM 707 C C . SER A 1 96 ? -15.238 -7.281 9.423 1.00 89.25 96 SER A C 1
ATOM 709 O O . SER A 1 96 ? -15.691 -8.056 10.263 1.00 89.25 96 SER A O 1
ATOM 711 N N . LEU A 1 97 ? -14.627 -6.143 9.773 1.00 88.69 97 LEU A N 1
ATOM 712 C CA . LEU A 1 97 ? -14.421 -5.755 11.173 1.00 88.69 97 LEU A CA 1
ATOM 713 C C . LEU A 1 97 ? -15.720 -5.406 11.901 1.00 88.69 97 LEU A C 1
ATOM 715 O O . LEU A 1 97 ? -15.904 -5.841 13.034 1.00 88.69 97 LEU A O 1
ATOM 719 N N . ARG A 1 98 ? -16.665 -4.720 11.246 1.00 89.56 98 ARG A N 1
ATOM 720 C CA . ARG A 1 98 ? -18.024 -4.527 11.785 1.00 89.56 98 ARG A CA 1
ATOM 721 C C . ARG A 1 98 ? -18.728 -5.867 12.035 1.00 89.56 98 ARG A C 1
ATOM 723 O O . ARG A 1 98 ? -19.450 -6.009 13.012 1.00 89.56 98 ARG A O 1
ATOM 730 N N . GLY A 1 99 ? -18.505 -6.865 11.177 1.00 88.00 99 GLY A N 1
ATOM 731 C CA . GLY A 1 99 ? -18.997 -8.230 11.386 1.00 88.00 99 GLY A CA 1
ATOM 732 C C . GLY A 1 99 ? -18.331 -8.952 12.565 1.00 88.00 99 GLY A C 1
ATOM 733 O O . GLY A 1 99 ? -18.986 -9.747 13.232 1.00 88.00 99 GLY A O 1
ATOM 734 N N . ALA A 1 100 ? -17.056 -8.663 12.843 1.00 86.31 100 ALA A N 1
ATOM 735 C CA . ALA A 1 100 ? -16.297 -9.266 13.939 1.00 86.31 100 ALA A CA 1
ATOM 736 C C . ALA A 1 100 ? -16.571 -8.622 15.313 1.00 86.31 100 ALA A C 1
ATOM 738 O O . ALA A 1 100 ? -16.577 -9.327 16.319 1.00 86.31 100 ALA A O 1
ATOM 739 N N . TYR A 1 101 ? -16.792 -7.303 15.364 1.00 86.19 101 TYR A N 1
ATOM 740 C CA . TYR A 1 101 ? -16.932 -6.536 16.614 1.00 86.19 101 TYR A CA 1
ATOM 741 C C . TYR A 1 101 ? -18.330 -5.953 16.853 1.00 86.19 101 TYR A C 1
ATOM 743 O O . TYR A 1 101 ? -18.583 -5.384 17.913 1.00 86.19 101 TYR A O 1
ATOM 751 N N . GLY A 1 102 ? -19.243 -6.093 15.892 1.00 86.19 102 GLY A N 1
ATOM 752 C CA . GLY A 1 102 ? -20.560 -5.466 15.926 1.00 86.19 102 GLY A CA 1
ATOM 753 C C . GLY A 1 102 ? -20.530 -3.964 15.594 1.00 86.19 102 GLY A C 1
ATOM 754 O O . GLY A 1 102 ? -19.529 -3.441 15.093 1.00 86.19 102 GLY A O 1
ATOM 755 N N . PRO A 1 103 ? -21.644 -3.249 15.839 1.00 85.69 103 PRO A N 1
ATOM 756 C CA . PRO A 1 103 ? -21.737 -1.810 15.607 1.00 85.69 103 PRO A CA 1
ATOM 757 C C . PRO A 1 103 ? -20.830 -1.017 16.560 1.00 85.69 103 PRO A C 1
ATOM 759 O O . PRO A 1 103 ? -21.042 -1.011 17.773 1.00 85.69 103 PRO A O 1
ATOM 762 N N . LEU A 1 104 ? -19.850 -0.302 16.007 1.00 84.88 104 LEU A N 1
ATOM 763 C CA . LEU A 1 104 ? -18.971 0.593 16.764 1.00 84.88 104 LEU A CA 1
ATOM 764 C C . LEU A 1 104 ? -19.537 2.017 16.817 1.00 84.88 104 LEU A C 1
ATOM 766 O O . LEU A 1 104 ? -20.223 2.466 15.897 1.00 84.88 104 LEU A O 1
ATOM 770 N N . GLN A 1 105 ? -19.235 2.743 17.895 1.00 83.75 105 GLN A N 1
ATOM 771 C CA . GLN A 1 105 ? -19.646 4.138 18.043 1.00 83.75 105 GLN A CA 1
ATOM 772 C C . GLN A 1 105 ? -18.624 5.060 17.357 1.00 83.75 105 GLN A C 1
ATOM 774 O O . GLN A 1 105 ? -17.432 4.914 17.607 1.00 83.75 105 GLN A O 1
ATOM 779 N N . PRO A 1 106 ? -19.038 6.058 16.554 1.00 85.81 106 PRO A N 1
ATOM 780 C CA . PRO A 1 106 ? -18.099 6.912 15.813 1.00 85.81 106 PRO A CA 1
ATOM 781 C C . PRO A 1 106 ? -17.092 7.658 16.697 1.00 85.81 106 PRO A C 1
ATOM 783 O O . PRO A 1 106 ? -15.958 7.891 16.289 1.00 85.81 106 PRO A O 1
ATOM 786 N N . GLY A 1 107 ? -17.507 8.015 17.918 1.00 82.81 107 GLY A N 1
ATOM 787 C CA . GLY A 1 107 ? -16.666 8.687 18.910 1.00 82.81 107 GLY A CA 1
ATOM 788 C C . GLY A 1 107 ? -15.659 7.782 19.628 1.00 82.81 107 GLY A C 1
ATOM 789 O O . GLY A 1 107 ? -14.829 8.308 20.359 1.00 82.81 107 GLY A O 1
ATOM 790 N N . SER A 1 108 ? -15.712 6.459 19.429 1.00 83.94 108 SER A N 1
ATOM 791 C CA . SER A 1 108 ? -14.718 5.504 19.943 1.00 83.94 108 SER A CA 1
ATOM 792 C C . SER A 1 108 ? -13.719 5.062 18.860 1.00 83.94 108 SER A C 1
ATOM 794 O O . SER A 1 108 ? -13.014 4.068 19.021 1.00 83.94 108 SER A O 1
ATOM 796 N N . ILE A 1 109 ? -13.657 5.795 17.740 1.00 88.69 109 ILE A N 1
ATOM 797 C CA . ILE A 1 109 ? -12.800 5.510 16.585 1.00 88.69 109 ILE A CA 1
ATOM 798 C C . ILE A 1 109 ? -11.878 6.706 16.319 1.00 88.69 109 ILE A C 1
ATOM 800 O O . ILE A 1 109 ? -12.342 7.802 16.008 1.00 88.69 109 ILE A O 1
ATOM 804 N N . GLU A 1 110 ? -10.568 6.475 16.370 1.00 90.31 110 GLU A N 1
ATOM 805 C CA . GLU A 1 110 ? -9.534 7.417 15.934 1.00 90.31 110 GLU A CA 1
ATOM 806 C C . GLU A 1 110 ? -8.890 6.896 14.638 1.00 90.31 110 GLU A C 1
ATOM 808 O O . GLU A 1 110 ? -8.455 5.746 14.559 1.00 90.31 110 GLU A O 1
ATOM 813 N N . VAL A 1 111 ? -8.830 7.739 13.601 1.00 92.25 111 VAL A N 1
ATOM 814 C CA . VAL A 1 111 ? -8.281 7.379 12.284 1.00 92.25 111 VAL A CA 1
ATOM 815 C C . VAL A 1 111 ? -7.147 8.311 11.888 1.00 92.25 111 VAL A C 1
ATOM 817 O O . VAL A 1 111 ? -7.310 9.531 11.839 1.00 92.25 111 VAL A O 1
ATOM 820 N N . MET A 1 112 ? -6.018 7.710 11.519 1.00 92.94 112 MET A N 1
ATOM 821 C CA . MET A 1 112 ? -4.817 8.379 11.038 1.00 92.94 112 MET A CA 1
ATOM 822 C C . MET A 1 112 ? -4.416 7.857 9.654 1.00 92.94 112 MET A C 1
ATOM 824 O O . MET A 1 112 ? -4.266 6.654 9.442 1.00 92.94 112 MET A O 1
ATOM 828 N N . ALA A 1 113 ? -4.162 8.761 8.712 1.00 92.69 113 ALA A N 1
ATOM 829 C CA . ALA A 1 113 ? -3.614 8.432 7.395 1.00 92.69 113 ALA A CA 1
ATOM 830 C C . ALA A 1 113 ? -2.314 9.208 7.124 1.00 92.69 113 ALA A C 1
ATOM 832 O O . ALA A 1 113 ? -2.084 10.291 7.672 1.00 92.69 113 ALA A O 1
ATOM 833 N N . SER A 1 114 ? -1.456 8.669 6.253 1.00 91.81 114 SER A N 1
ATOM 834 C CA . SER A 1 114 ? -0.347 9.440 5.677 1.00 91.81 114 SER A CA 1
ATOM 835 C C . SER A 1 114 ? -0.861 10.555 4.751 1.00 91.81 114 SER A C 1
ATOM 837 O O . SER A 1 114 ? -2.018 10.544 4.326 1.00 91.81 114 SER A O 1
ATOM 839 N N . ASN A 1 115 ? -0.012 11.526 4.386 1.00 93.44 115 ASN A N 1
ATOM 840 C CA . ASN A 1 115 ? -0.412 12.620 3.486 1.00 93.44 115 ASN A CA 1
ATOM 841 C C . ASN A 1 115 ? -0.459 12.213 1.993 1.00 93.44 115 ASN A C 1
ATOM 843 O O . ASN A 1 115 ? -0.125 13.004 1.114 1.00 93.44 115 ASN A O 1
ATOM 847 N N . PHE A 1 116 ? -0.864 10.978 1.689 1.00 92.62 116 PHE A N 1
ATOM 848 C CA . PHE A 1 116 ? -1.137 10.513 0.328 1.00 92.62 116 PHE A CA 1
ATOM 849 C C . PHE A 1 116 ? -2.647 10.457 0.104 1.00 92.62 116 PHE A C 1
ATOM 851 O O . PHE A 1 116 ? -3.387 9.917 0.928 1.00 92.62 116 PHE A O 1
ATOM 858 N N . ARG A 1 117 ? -3.132 10.936 -1.046 1.00 95.06 117 ARG A N 1
ATOM 859 C CA . ARG A 1 117 ? -4.577 10.933 -1.322 1.00 95.06 117 ARG A CA 1
ATOM 860 C C . ARG A 1 117 ? -5.174 9.519 -1.290 1.00 95.06 117 ARG A C 1
ATOM 862 O O . ARG A 1 117 ? -6.252 9.320 -0.740 1.00 95.06 117 ARG A O 1
ATOM 869 N N . ARG A 1 118 ? -4.433 8.519 -1.779 1.00 95.56 118 ARG A N 1
ATOM 870 C CA . ARG A 1 118 ? -4.847 7.104 -1.762 1.00 95.56 118 ARG A CA 1
ATOM 871 C C . ARG A 1 118 ? -5.034 6.500 -0.363 1.00 95.56 118 ARG A C 1
ATOM 873 O O . ARG A 1 118 ? -5.898 5.640 -0.202 1.00 95.56 118 ARG A O 1
ATOM 880 N N . THR A 1 119 ? -4.256 6.912 0.645 1.00 95.31 119 THR A N 1
ATOM 881 C CA . THR A 1 119 ? -4.385 6.396 2.025 1.00 95.31 119 THR A CA 1
ATOM 882 C C . THR A 1 119 ? -5.519 7.094 2.762 1.00 95.31 119 THR A C 1
ATOM 884 O O . THR A 1 119 ? -6.291 6.426 3.448 1.00 95.31 119 THR A O 1
ATOM 887 N N . GLN A 1 120 ? -5.697 8.397 2.524 1.00 96.00 120 GLN A N 1
ATOM 888 C CA . GLN A 1 120 ? -6.875 9.154 2.957 1.00 96.00 120 GLN A CA 1
ATOM 889 C C . GLN A 1 120 ? -8.158 8.507 2.416 1.00 96.00 120 GLN A C 1
ATOM 891 O O . GLN A 1 120 ? -9.007 8.095 3.200 1.00 96.00 120 GLN A O 1
ATOM 896 N N . GLN A 1 121 ? -8.253 8.301 1.098 1.00 96.38 121 GLN A N 1
ATOM 897 C CA . GLN A 1 121 ? -9.399 7.631 0.475 1.00 96.38 121 GLN A CA 1
ATOM 898 C C . GLN A 1 121 ? -9.595 6.208 1.016 1.00 96.38 121 GLN A C 1
ATOM 900 O O . GLN A 1 121 ? -10.708 5.848 1.381 1.00 96.38 121 GLN A O 1
ATOM 905 N N . SER A 1 122 ? -8.529 5.417 1.169 1.00 96.88 122 SER A N 1
ATOM 906 C CA . SER A 1 122 ? -8.623 4.072 1.766 1.00 96.88 122 SER A CA 1
ATOM 907 C C . SER A 1 122 ? -9.209 4.089 3.181 1.00 96.88 122 SER A C 1
ATOM 909 O O . SER A 1 122 ? -10.001 3.217 3.528 1.00 96.88 122 SER A O 1
ATOM 911 N N . ALA A 1 123 ? -8.856 5.091 3.992 1.00 96.25 123 ALA A N 1
ATOM 912 C CA . ALA A 1 123 ? -9.419 5.281 5.325 1.00 96.25 123 ALA A CA 1
ATOM 913 C C . ALA A 1 123 ? -10.902 5.693 5.284 1.00 96.25 123 ALA A C 1
ATOM 915 O O . ALA A 1 123 ? -11.695 5.165 6.059 1.00 96.25 123 ALA A O 1
ATOM 916 N N . GLN A 1 124 ? -11.299 6.565 4.349 1.00 96.12 124 GLN A N 1
ATOM 917 C CA . GLN A 1 124 ? -12.706 6.935 4.143 1.00 96.12 124 GLN A CA 1
ATOM 918 C C . GLN A 1 124 ? -13.548 5.715 3.724 1.00 96.12 124 GLN A C 1
ATOM 920 O O . GLN A 1 124 ? -14.591 5.456 4.318 1.00 96.12 124 GLN A O 1
ATOM 925 N N . TYR A 1 125 ? -13.091 4.927 2.740 1.00 96.00 125 TYR A N 1
ATOM 926 C CA . TYR A 1 125 ? -13.783 3.707 2.288 1.00 96.00 125 TYR A CA 1
ATOM 927 C C . TYR A 1 125 ? -13.882 2.660 3.401 1.00 96.00 125 TYR A C 1
ATOM 929 O O . TYR A 1 125 ? -14.950 2.084 3.606 1.00 96.00 125 TYR A O 1
ATOM 937 N N . PHE A 1 126 ? -12.814 2.471 4.176 1.00 95.44 126 PHE A N 1
ATOM 938 C CA . PHE A 1 126 ? -12.842 1.635 5.371 1.00 95.44 126 PHE A CA 1
ATOM 939 C C . PHE A 1 126 ? -13.889 2.105 6.395 1.00 95.44 126 PHE A C 1
ATOM 941 O O . PHE A 1 126 ? -14.699 1.293 6.848 1.00 95.44 126 PHE A O 1
ATOM 948 N N . LEU A 1 127 ? -13.930 3.403 6.720 1.00 94.88 127 LEU A N 1
ATOM 949 C CA . LEU A 1 127 ? -14.925 3.970 7.637 1.00 94.88 127 LEU A CA 1
ATOM 950 C C . LEU A 1 127 ? -16.355 3.785 7.115 1.00 94.88 127 LEU A C 1
ATOM 952 O O . LEU A 1 127 ? -17.228 3.393 7.887 1.00 94.88 127 LEU A O 1
ATOM 956 N N . ALA A 1 128 ? -16.587 3.960 5.810 1.00 93.94 128 ALA A N 1
ATOM 957 C CA . ALA A 1 128 ? -17.874 3.664 5.180 1.00 93.94 128 ALA A CA 1
ATOM 958 C C . ALA A 1 128 ? -18.306 2.203 5.400 1.00 93.94 128 ALA A C 1
ATOM 960 O O . ALA A 1 128 ? -19.485 1.921 5.588 1.00 93.94 128 ALA A O 1
ATOM 961 N N . GLY A 1 129 ? -17.359 1.262 5.416 1.00 93.25 129 GLY A N 1
ATOM 962 C CA . GLY A 1 129 ? -17.639 -0.151 5.666 1.00 93.25 129 GLY A CA 1
ATOM 963 C C . GLY A 1 129 ? -17.895 -0.473 7.134 1.00 93.25 129 GLY A C 1
ATOM 964 O O . GLY A 1 129 ? -18.772 -1.281 7.445 1.00 93.25 129 GLY A O 1
ATOM 965 N N . LEU A 1 130 ? -17.135 0.173 8.019 1.00 92.25 130 LEU A N 1
ATOM 966 C CA . LEU A 1 130 ? -17.165 -0.046 9.462 1.00 92.25 130 LEU A CA 1
ATOM 967 C C . LEU A 1 130 ? -18.384 0.600 10.140 1.00 92.25 130 LEU A C 1
ATOM 969 O O . LEU A 1 130 ? -18.952 0.014 11.058 1.00 92.25 130 LEU A O 1
ATOM 973 N N . LEU A 1 131 ? -18.796 1.787 9.680 1.00 92.25 131 LEU A N 1
ATOM 974 C CA . LEU A 1 131 ? -19.847 2.610 10.295 1.00 92.25 131 LEU A CA 1
ATOM 975 C C . LEU A 1 131 ? -21.198 2.581 9.568 1.00 92.25 131 LEU A C 1
ATOM 977 O O . LEU A 1 131 ? -22.153 3.202 10.043 1.00 92.25 131 LEU A O 1
ATOM 981 N N . ALA A 1 132 ? -21.307 1.914 8.414 1.00 87.69 132 ALA A N 1
ATOM 982 C CA . ALA A 1 132 ? -22.587 1.800 7.714 1.00 87.69 132 ALA A CA 1
ATOM 983 C C . ALA A 1 132 ? -23.647 1.107 8.596 1.00 87.69 132 ALA A C 1
ATOM 985 O O . ALA A 1 132 ? -23.304 0.220 9.388 1.00 87.69 132 ALA A O 1
ATOM 986 N N . PRO A 1 133 ? -24.945 1.413 8.426 1.00 81.44 133 PRO A N 1
ATOM 987 C CA . PRO A 1 133 ? -26.011 0.617 9.026 1.00 81.44 133 PRO A CA 1
ATOM 988 C C . PRO A 1 133 ? -26.061 -0.796 8.415 1.00 81.44 133 PRO A C 1
ATOM 990 O O . PRO A 1 133 ? -25.605 -1.032 7.291 1.00 81.44 133 PRO A O 1
ATOM 993 N N . GLU A 1 134 ? -26.645 -1.759 9.133 1.00 71.56 134 GLU A N 1
ATOM 994 C CA . GLU A 1 134 ? -26.785 -3.150 8.657 1.00 71.56 134 GLU A CA 1
ATOM 995 C C . GLU A 1 134 ? -27.606 -3.250 7.360 1.00 71.56 134 GLU A C 1
ATOM 997 O O . GLU A 1 134 ? -27.293 -4.052 6.480 1.00 71.56 134 GLU A O 1
ATOM 1002 N N . ALA A 1 135 ? -28.601 -2.373 7.192 1.00 62.16 135 ALA A N 1
ATOM 1003 C CA . ALA A 1 135 ? -29.423 -2.287 5.985 1.00 62.16 135 ALA A CA 1
ATOM 1004 C C . ALA A 1 135 ? -28.649 -1.821 4.730 1.00 62.16 135 ALA A C 1
ATOM 1006 O O . ALA A 1 135 ? -29.074 -2.107 3.614 1.00 62.16 135 ALA A O 1
ATOM 1007 N N . ALA A 1 136 ? -27.497 -1.153 4.881 1.00 64.75 136 ALA A N 1
ATOM 1008 C CA . ALA A 1 136 ? -26.659 -0.672 3.772 1.00 64.75 136 ALA A CA 1
ATOM 1009 C C . ALA A 1 136 ? -25.604 -1.709 3.316 1.00 64.75 136 ALA A C 1
ATOM 1011 O O . ALA A 1 136 ? -24.519 -1.371 2.838 1.00 64.75 136 ALA A O 1
ATOM 1012 N N . THR A 1 137 ? -25.900 -3.002 3.473 1.00 61.91 137 THR A N 1
ATOM 1013 C CA . THR A 1 137 ? -25.006 -4.129 3.138 1.00 61.91 137 THR A CA 1
ATOM 1014 C C . THR A 1 137 ? -24.919 -4.461 1.643 1.00 61.91 137 THR A C 1
ATOM 1016 O O . THR A 1 137 ? -24.227 -5.408 1.272 1.00 61.91 137 THR A O 1
ATOM 1019 N N . GLY A 1 138 ? -25.546 -3.666 0.769 1.00 67.00 138 GLY A N 1
ATOM 1020 C CA . GLY A 1 138 ? -25.445 -3.810 -0.687 1.00 67.00 138 GLY A CA 1
ATOM 1021 C C . GLY A 1 138 ? -23.998 -3.823 -1.200 1.00 67.00 138 GLY A C 1
ATOM 1022 O O . GLY A 1 138 ? -23.088 -3.243 -0.603 1.00 67.00 138 GLY A O 1
ATOM 1023 N N . THR A 1 139 ? -23.759 -4.490 -2.328 1.00 63.50 139 THR A N 1
ATOM 1024 C CA . THR A 1 139 ? -22.413 -4.697 -2.899 1.00 63.50 139 THR A CA 1
ATOM 1025 C C . THR A 1 139 ? -21.760 -3.437 -3.472 1.00 63.50 139 THR A C 1
ATOM 1027 O O . THR A 1 139 ? -20.602 -3.501 -3.866 1.00 63.50 139 THR A O 1
ATOM 1030 N N . CYS A 1 140 ? -22.465 -2.306 -3.526 1.00 68.44 140 CYS A N 1
ATOM 1031 C CA . CYS A 1 140 ? -21.981 -1.051 -4.097 1.00 68.44 140 CYS A CA 1
ATOM 1032 C C . CYS A 1 140 ? -22.222 0.107 -3.120 1.00 68.44 140 CYS A C 1
ATOM 1034 O O . CYS A 1 140 ? -23.285 0.180 -2.505 1.00 68.44 140 CYS A O 1
ATOM 1036 N N . LEU A 1 141 ? -21.252 1.018 -3.005 1.00 77.88 141 LEU A N 1
ATOM 1037 C CA . LEU A 1 141 ? -21.466 2.340 -2.413 1.00 77.88 141 LEU A CA 1
ATOM 1038 C C . LEU A 1 141 ? -22.116 3.269 -3.447 1.00 77.88 141 LEU A C 1
ATOM 1040 O O . LEU A 1 141 ? -21.657 3.337 -4.587 1.00 77.88 141 LEU A O 1
ATOM 1044 N N . SER A 1 142 ? -23.127 4.022 -3.022 1.00 80.69 142 SER A N 1
ATOM 1045 C CA . SER A 1 142 ? -23.642 5.215 -3.704 1.00 80.69 142 SER A CA 1
ATOM 1046 C C . SER A 1 142 ? -23.527 6.421 -2.766 1.00 80.69 142 SER A C 1
ATOM 1048 O O . SER A 1 142 ? -23.381 6.241 -1.554 1.00 80.69 142 SER A O 1
ATOM 1050 N N . ALA A 1 143 ? -23.612 7.642 -3.304 1.00 79.75 143 ALA A N 1
ATOM 1051 C CA . ALA A 1 143 ? -23.646 8.859 -2.490 1.00 79.75 143 ALA A CA 1
ATOM 1052 C C . ALA A 1 143 ? -24.819 8.834 -1.485 1.00 79.75 143 ALA A C 1
ATOM 1054 O O . ALA A 1 143 ? -24.616 9.048 -0.293 1.00 79.75 143 ALA A O 1
ATOM 1055 N N . GLU A 1 144 ? -26.009 8.434 -1.942 1.00 74.88 144 GLU A N 1
ATOM 1056 C CA . GLU A 1 144 ? -27.217 8.251 -1.119 1.00 74.88 144 GLU A CA 1
ATOM 1057 C C . GLU A 1 144 ? -26.994 7.273 0.054 1.00 74.88 144 GLU A C 1
ATOM 1059 O O . GLU A 1 144 ? -27.436 7.512 1.177 1.00 74.88 144 GLU A O 1
ATOM 1064 N N . GLY A 1 145 ? -26.265 6.173 -0.175 1.00 74.38 145 GLY A N 1
ATOM 1065 C CA . GLY A 1 145 ? -25.956 5.185 0.865 1.00 74.38 145 GLY A CA 1
ATOM 1066 C C . GLY A 1 145 ? -25.007 5.701 1.957 1.00 74.38 145 GLY A C 1
ATOM 1067 O O . GLY A 1 145 ? -24.998 5.167 3.070 1.00 74.38 145 GLY A O 1
ATOM 1068 N N . LEU A 1 146 ? -24.224 6.745 1.668 1.00 78.81 146 LEU A N 1
ATOM 1069 C CA . LEU A 1 146 ? -23.323 7.363 2.640 1.00 78.81 146 LEU A CA 1
ATOM 1070 C C . LEU A 1 146 ? -24.073 8.268 3.622 1.00 78.81 146 LEU A C 1
ATOM 1072 O O . LEU A 1 146 ? -23.700 8.292 4.793 1.00 78.81 146 LEU A O 1
ATOM 1076 N N . GLU A 1 147 ? -25.145 8.950 3.208 1.00 76.44 147 GLU A N 1
ATOM 1077 C CA . GLU A 1 147 ? -25.893 9.882 4.072 1.00 76.44 147 GLU A CA 1
ATOM 1078 C C . GLU A 1 147 ? -26.390 9.224 5.373 1.00 76.44 147 GLU A C 1
ATOM 1080 O O . GLU A 1 147 ? -26.338 9.831 6.443 1.00 76.44 147 GLU A O 1
ATOM 1085 N N . ALA A 1 148 ? -26.800 7.952 5.300 1.00 72.88 148 ALA A N 1
ATOM 1086 C CA . ALA A 1 148 ? -27.267 7.159 6.442 1.00 72.88 148 ALA A CA 1
ATOM 1087 C C . ALA A 1 148 ? -26.141 6.535 7.298 1.00 72.88 148 ALA A C 1
ATOM 1089 O O . ALA A 1 148 ? -26.408 5.967 8.358 1.00 72.88 148 ALA A O 1
ATOM 1090 N N . THR A 1 149 ? -24.888 6.603 6.844 1.00 76.06 149 THR A N 1
ATOM 1091 C CA . THR A 1 149 ? -23.709 6.139 7.592 1.00 76.06 149 THR A CA 1
ATOM 1092 C C . THR A 1 149 ? -23.343 7.160 8.674 1.00 76.06 149 THR A C 1
ATOM 1094 O O . THR A 1 149 ? -23.668 8.339 8.537 1.00 76.06 149 THR A O 1
ATOM 1097 N N . ALA A 1 150 ? -22.675 6.760 9.758 1.00 80.50 150 ALA A N 1
ATOM 1098 C CA . ALA A 1 150 ? -22.235 7.693 10.801 1.00 80.50 150 ALA A CA 1
ATOM 1099 C C . ALA A 1 150 ? -20.907 8.420 10.455 1.00 80.50 150 ALA A C 1
ATOM 1101 O O . ALA A 1 150 ? -20.181 7.996 9.562 1.00 80.50 150 ALA A O 1
ATOM 1102 N N . SER A 1 151 ? -20.602 9.537 11.133 1.00 83.50 151 SER A N 1
ATOM 1103 C CA . SER A 1 151 ? -19.474 10.439 10.804 1.00 83.50 151 SER A CA 1
ATOM 1104 C C . SER A 1 151 ? -18.282 10.251 11.740 1.00 83.50 151 SER A C 1
ATOM 1106 O O . SER A 1 151 ? -18.461 10.378 12.949 1.00 83.50 151 SER A O 1
ATOM 1108 N N . THR A 1 152 ? -17.079 10.103 11.184 1.00 87.62 152 THR A N 1
ATOM 1109 C CA . THR A 1 152 ? -15.796 10.231 11.901 1.00 87.62 152 THR A CA 1
ATOM 1110 C C . THR A 1 152 ? -14.790 10.946 10.995 1.00 87.62 152 THR A C 1
ATOM 1112 O O . THR A 1 152 ? -14.793 10.744 9.780 1.00 87.62 152 THR A O 1
ATOM 1115 N N . ASP A 1 153 ? -13.938 11.787 11.577 1.00 88.56 153 ASP A N 1
ATOM 1116 C CA . ASP A 1 153 ? -12.913 12.545 10.855 1.00 88.56 153 ASP A CA 1
ATOM 1117 C C . ASP A 1 153 ? -11.663 11.677 10.589 1.00 88.56 153 ASP A C 1
ATOM 1119 O O . ASP A 1 153 ? -11.218 10.922 11.454 1.00 88.56 153 ASP A O 1
ATOM 1123 N N . VAL A 1 154 ? -11.047 11.823 9.412 1.00 86.25 154 VAL A N 1
ATOM 1124 C CA . VAL A 1 154 ? -9.752 11.199 9.080 1.00 86.25 154 VAL A CA 1
ATOM 1125 C C . VAL A 1 154 ? -8.643 12.210 9.356 1.00 86.25 154 VAL A C 1
ATOM 1127 O O . VAL A 1 154 ? -8.566 13.235 8.684 1.00 86.25 154 VAL A O 1
ATOM 1130 N N . THR A 1 155 ? -7.755 11.951 10.313 1.00 88.62 155 THR A N 1
ATOM 1131 C CA . THR A 1 155 ? -6.656 12.880 10.629 1.00 88.62 155 THR A CA 1
ATOM 1132 C C . THR A 1 155 ? -5.412 12.571 9.795 1.00 88.62 155 THR A C 1
ATOM 1134 O O . THR A 1 155 ? -5.015 11.414 9.658 1.00 88.62 155 THR A O 1
ATOM 1137 N N . THR A 1 156 ? -4.737 13.602 9.279 1.00 82.62 156 THR A N 1
ATOM 1138 C CA . THR A 1 156 ? -3.355 13.478 8.778 1.00 82.62 156 THR A CA 1
ATOM 1139 C C . THR A 1 156 ? -2.451 14.444 9.541 1.00 82.62 156 THR A C 1
ATOM 1141 O O . THR A 1 156 ? -2.850 15.554 9.904 1.00 82.62 156 THR A O 1
ATOM 1144 N N . LEU A 1 157 ? -1.229 14.005 9.838 1.00 79.94 157 LEU A N 1
ATOM 1145 C CA . LEU A 1 157 ? -0.246 14.779 10.601 1.00 79.94 157 LEU A CA 1
ATOM 1146 C C . LEU A 1 157 ? 0.777 15.451 9.674 1.00 79.94 157 LEU A C 1
ATOM 1148 O O . LEU A 1 157 ? 0.930 15.052 8.518 1.00 79.94 157 LEU A O 1
ATOM 1152 N N . VAL A 1 158 ? 1.506 16.445 10.195 1.00 83.12 158 VAL A N 1
ATOM 1153 C CA . VAL A 1 158 ? 2.743 16.930 9.554 1.00 83.12 158 VAL A CA 1
ATOM 1154 C C . VAL A 1 158 ? 3.760 15.790 9.440 1.00 83.12 158 VAL A C 1
ATOM 1156 O O . VAL A 1 158 ? 3.707 14.830 10.213 1.00 83.12 158 VAL A O 1
ATOM 1159 N N . MET A 1 159 ? 4.677 15.866 8.473 1.00 80.56 159 MET A N 1
ATOM 1160 C CA . MET A 1 159 ? 5.588 14.759 8.147 1.00 80.56 159 MET A CA 1
ATOM 1161 C C . MET A 1 159 ? 6.446 14.340 9.349 1.00 80.56 159 MET A C 1
ATOM 1163 O O . MET A 1 159 ? 6.664 13.155 9.569 1.00 80.56 159 MET A O 1
ATOM 1167 N N . GLU A 1 160 ? 6.863 15.306 10.162 1.00 83.94 160 GLU A N 1
ATOM 1168 C CA . GLU A 1 160 ? 7.677 15.152 11.367 1.00 83.94 160 GLU A CA 1
ATOM 1169 C C . GLU A 1 160 ? 6.956 14.338 12.460 1.00 83.94 160 GLU A C 1
ATOM 1171 O O . GLU A 1 160 ? 7.564 13.504 13.142 1.00 83.94 160 GLU A O 1
ATOM 1176 N N . GLU A 1 161 ? 5.642 14.542 12.590 1.00 85.38 161 GLU A N 1
ATOM 1177 C CA . GLU A 1 161 ? 4.761 13.860 13.546 1.00 85.38 161 GLU A CA 1
ATOM 1178 C C . GLU A 1 161 ? 4.177 12.548 12.989 1.00 85.38 161 GLU A C 1
ATOM 1180 O O . GLU A 1 161 ? 3.705 11.707 13.758 1.00 85.38 161 GLU A O 1
ATOM 1185 N N . CYS A 1 162 ? 4.190 12.350 11.665 1.00 84.06 162 CYS A N 1
ATOM 1186 C CA . CYS A 1 162 ? 3.508 11.241 11.003 1.00 84.06 162 CYS A CA 1
ATOM 1187 C C . CYS A 1 162 ? 4.171 9.885 11.297 1.00 84.06 162 CYS A C 1
ATOM 1189 O O . CYS A 1 162 ? 5.087 9.437 10.609 1.00 84.06 162 CYS A O 1
ATOM 1191 N N . LYS A 1 163 ? 3.636 9.173 12.294 1.00 86.00 163 LYS A N 1
ATOM 1192 C CA . LYS A 1 163 ? 4.073 7.816 12.668 1.00 86.00 163 LYS A CA 1
ATOM 1193 C C . LYS A 1 163 ? 3.883 6.798 11.534 1.00 86.00 163 LYS A C 1
ATOM 1195 O O . LYS A 1 163 ? 4.683 5.873 11.410 1.00 86.00 163 LYS A O 1
ATOM 1200 N N . VAL A 1 164 ? 2.869 7.005 10.687 1.00 85.75 164 VAL A N 1
ATOM 1201 C CA . VAL A 1 164 ? 2.447 6.089 9.608 1.00 85.75 164 VAL A CA 1
ATOM 1202 C C . VAL A 1 164 ? 3.246 6.269 8.301 1.00 85.75 164 VAL A C 1
ATOM 1204 O O . VAL A 1 164 ? 3.296 5.354 7.483 1.00 85.75 164 VAL A O 1
ATOM 1207 N N . ASP A 1 165 ? 3.915 7.412 8.110 1.00 86.25 165 ASP A N 1
ATOM 1208 C CA . ASP A 1 165 ? 4.842 7.672 6.989 1.00 86.25 165 ASP A CA 1
ATOM 1209 C C . ASP A 1 165 ? 6.270 7.933 7.495 1.00 86.25 165 ASP A C 1
ATOM 1211 O O . ASP A 1 165 ? 6.991 8.846 7.082 1.00 86.25 165 ASP A O 1
ATOM 1215 N N . SER A 1 166 ? 6.679 7.106 8.457 1.00 85.56 166 SER A N 1
ATOM 1216 C CA . SER A 1 166 ? 7.990 7.197 9.093 1.00 85.56 166 SER A CA 1
ATOM 1217 C C . SER A 1 166 ? 9.147 6.987 8.112 1.00 85.56 166 SER A C 1
ATOM 1219 O O . SER A 1 166 ? 10.239 7.487 8.376 1.00 85.56 166 SER A O 1
ATOM 1221 N N . PHE A 1 167 ? 8.933 6.313 6.970 1.00 85.06 167 PHE A N 1
ATOM 1222 C CA . PHE A 1 167 ? 9.966 6.242 5.935 1.00 85.06 167 PHE A CA 1
ATOM 1223 C C . PHE A 1 167 ? 10.237 7.626 5.342 1.00 85.06 167 PHE A C 1
ATOM 1225 O O . PHE A 1 167 ? 11.394 8.031 5.298 1.00 85.06 167 PHE A O 1
ATOM 1232 N N . SER A 1 168 ? 9.215 8.350 4.869 1.00 85.62 168 SER A N 1
ATOM 1233 C CA . SER A 1 168 ? 9.427 9.615 4.143 1.00 85.62 168 SER A CA 1
ATOM 1234 C C . SER A 1 168 ? 10.106 10.662 5.026 1.00 85.62 168 SER A C 1
ATOM 1236 O O . SER A 1 168 ? 11.044 11.326 4.588 1.00 85.62 168 SER A O 1
ATOM 1238 N N . ARG A 1 169 ? 9.733 10.703 6.310 1.00 87.75 169 ARG A N 1
ATOM 1239 C CA . ARG A 1 169 ? 10.397 11.506 7.347 1.00 87.75 169 ARG A CA 1
ATOM 1240 C C . ARG A 1 169 ? 11.884 11.166 7.532 1.00 87.75 169 ARG A C 1
ATOM 1242 O O . ARG A 1 169 ? 12.697 12.067 7.706 1.00 87.75 169 ARG A O 1
ATOM 1249 N N . ASN A 1 170 ? 12.245 9.883 7.485 1.00 90.94 170 ASN A N 1
ATOM 1250 C CA . ASN A 1 170 ? 13.612 9.393 7.712 1.00 90.94 170 ASN A CA 1
ATOM 1251 C C . ASN A 1 170 ? 14.366 9.066 6.405 1.00 90.94 170 ASN A C 1
ATOM 1253 O O . ASN A 1 170 ? 15.394 8.385 6.427 1.00 90.94 170 ASN A O 1
ATOM 1257 N N . ALA A 1 171 ? 13.872 9.543 5.255 1.00 90.00 171 ALA A N 1
ATOM 1258 C CA . ALA A 1 171 ? 14.283 9.054 3.941 1.00 90.00 171 ALA A CA 1
ATOM 1259 C C . ALA A 1 171 ? 15.784 9.213 3.662 1.00 90.00 171 ALA A C 1
ATOM 1261 O O . ALA A 1 171 ? 16.374 8.325 3.055 1.00 90.00 171 ALA A O 1
ATOM 1262 N N . ALA A 1 172 ? 16.414 10.298 4.124 1.00 93.31 172 ALA A N 1
ATOM 1263 C CA . ALA A 1 172 ? 17.841 10.538 3.905 1.00 93.31 172 ALA A CA 1
ATOM 1264 C C . ALA A 1 172 ? 18.738 9.502 4.613 1.00 93.31 172 ALA A C 1
ATOM 1266 O O . ALA A 1 172 ? 19.624 8.937 3.973 1.00 93.31 172 ALA A O 1
ATOM 1267 N N . GLU A 1 173 ? 18.494 9.205 5.900 1.00 95.62 173 GLU A N 1
ATOM 1268 C CA . GLU A 1 173 ? 19.273 8.182 6.621 1.00 95.62 173 GLU A CA 1
ATOM 1269 C C . GLU A 1 173 ? 18.990 6.788 6.051 1.00 95.62 173 GLU A C 1
ATOM 1271 O O . GLU A 1 173 ? 19.920 6.009 5.839 1.00 95.62 173 GLU A O 1
ATOM 1276 N N . ILE A 1 174 ? 17.721 6.477 5.755 1.00 92.12 174 ILE A N 1
ATOM 1277 C CA . ILE A 1 174 ? 17.374 5.162 5.212 1.00 92.12 174 ILE A CA 1
ATOM 1278 C C . ILE A 1 174 ? 18.026 4.962 3.836 1.00 92.12 174 ILE A C 1
ATOM 1280 O O . ILE A 1 174 ? 18.629 3.920 3.618 1.00 92.12 174 ILE A O 1
ATOM 1284 N N . VAL A 1 175 ? 17.984 5.941 2.924 1.00 92.25 175 VAL A N 1
ATOM 1285 C CA . VAL A 1 175 ? 18.593 5.816 1.584 1.00 92.25 175 VAL A CA 1
ATOM 1286 C C . VAL A 1 175 ? 20.105 5.575 1.646 1.00 92.25 175 VAL A C 1
ATOM 1288 O O . VAL A 1 175 ? 20.594 4.720 0.907 1.00 92.25 175 VAL A O 1
ATOM 1291 N N . GLU A 1 176 ? 20.844 6.242 2.538 1.00 95.00 176 GLU A N 1
ATOM 1292 C CA . GLU A 1 176 ? 22.287 5.983 2.680 1.00 95.00 176 GLU A CA 1
ATOM 1293 C C . GLU A 1 176 ? 22.564 4.569 3.229 1.00 95.00 176 GLU A C 1
ATOM 1295 O O . GLU A 1 176 ? 23.494 3.899 2.779 1.00 95.00 176 GLU A O 1
ATOM 1300 N N . ARG A 1 177 ? 21.715 4.055 4.133 1.00 95.44 177 ARG A N 1
ATOM 1301 C CA . ARG A 1 177 ? 21.805 2.663 4.616 1.00 95.44 177 ARG A CA 1
ATOM 1302 C C . ARG A 1 177 ? 21.466 1.641 3.533 1.00 95.44 177 ARG A C 1
ATOM 1304 O O . ARG A 1 177 ? 22.200 0.669 3.369 1.00 95.44 177 ARG A O 1
ATOM 1311 N N . LEU A 1 178 ? 20.399 1.876 2.765 1.00 93.56 178 LEU A N 1
ATOM 1312 C CA . LEU A 1 178 ? 20.000 1.028 1.636 1.00 93.56 178 LEU A CA 1
ATOM 1313 C C . LEU A 1 178 ? 21.135 0.909 0.615 1.00 93.56 178 LEU A C 1
ATOM 1315 O O . LEU A 1 178 ? 21.469 -0.196 0.200 1.00 93.56 178 LEU A O 1
ATOM 1319 N N . LYS A 1 179 ? 21.793 2.024 0.284 1.00 94.19 179 LYS A N 1
ATOM 1320 C CA . LYS A 1 179 ? 22.981 2.042 -0.577 1.00 94.19 179 LYS A CA 1
ATOM 1321 C C . LYS A 1 179 ? 24.102 1.148 -0.028 1.00 94.19 179 LYS A C 1
ATOM 1323 O O . LYS A 1 179 ? 24.620 0.323 -0.771 1.00 94.19 179 LYS A O 1
ATOM 1328 N N . GLY A 1 180 ? 24.419 1.234 1.267 1.00 95.81 180 GLY A N 1
ATOM 1329 C CA . GLY A 1 180 ? 25.414 0.355 1.898 1.00 95.81 180 GLY A CA 1
ATOM 1330 C C . GLY A 1 180 ? 25.052 -1.140 1.858 1.00 95.81 180 GLY A C 1
ATOM 1331 O O . GLY A 1 180 ? 25.942 -1.982 1.765 1.00 95.81 180 GLY A O 1
ATOM 1332 N N . ILE A 1 181 ? 23.758 -1.486 1.880 1.00 94.88 181 ILE A N 1
ATOM 1333 C CA . ILE A 1 181 ? 23.266 -2.867 1.708 1.00 94.88 181 ILE A CA 1
ATOM 1334 C C . ILE A 1 181 ? 23.390 -3.325 0.245 1.00 94.88 181 ILE A C 1
ATOM 1336 O O . ILE A 1 181 ? 23.764 -4.474 -0.002 1.00 94.88 181 ILE A O 1
ATOM 1340 N N . GLU A 1 182 ? 23.104 -2.434 -0.707 1.00 93.75 182 GLU A N 1
ATOM 1341 C CA . GLU A 1 182 ? 23.184 -2.676 -2.155 1.00 93.75 182 GLU A CA 1
ATOM 1342 C C . GLU A 1 182 ? 24.628 -2.784 -2.672 1.00 93.75 182 GLU A C 1
ATOM 1344 O O . GLU A 1 182 ? 24.880 -3.486 -3.650 1.00 93.75 182 GLU A O 1
ATOM 1349 N N . GLU A 1 183 ? 25.585 -2.145 -1.994 1.00 94.44 183 GLU A N 1
ATOM 1350 C CA . GLU A 1 183 ? 27.026 -2.233 -2.275 1.00 94.44 183 GLU A CA 1
ATOM 1351 C C . GLU A 1 183 ? 27.677 -3.540 -1.761 1.00 94.44 183 GLU A C 1
ATOM 1353 O O . GLU A 1 183 ? 28.839 -3.814 -2.074 1.00 94.44 183 GLU A O 1
ATOM 1358 N N . ARG A 1 184 ? 26.955 -4.387 -1.005 1.00 96.19 184 ARG A N 1
ATOM 1359 C CA . ARG A 1 184 ? 27.470 -5.696 -0.556 1.00 96.19 184 ARG A CA 1
ATOM 1360 C C . ARG A 1 184 ? 27.598 -6.676 -1.732 1.00 96.19 184 ARG A C 1
ATOM 1362 O O . ARG A 1 184 ? 26.729 -6.754 -2.599 1.00 96.19 184 ARG A O 1
ATOM 1369 N N . LEU A 1 185 ? 28.672 -7.472 -1.738 1.00 92.88 185 LEU A N 1
ATOM 1370 C CA . LEU A 1 185 ? 29.006 -8.387 -2.844 1.00 92.88 185 LEU A CA 1
ATOM 1371 C C . LEU A 1 185 ? 27.967 -9.496 -3.078 1.00 92.88 185 LEU A C 1
ATOM 1373 O O . LEU A 1 185 ? 27.766 -9.909 -4.216 1.00 92.88 185 LEU A O 1
ATOM 1377 N N . ASP A 1 186 ? 27.318 -9.982 -2.022 1.00 92.25 186 ASP A N 1
ATOM 1378 C CA . ASP A 1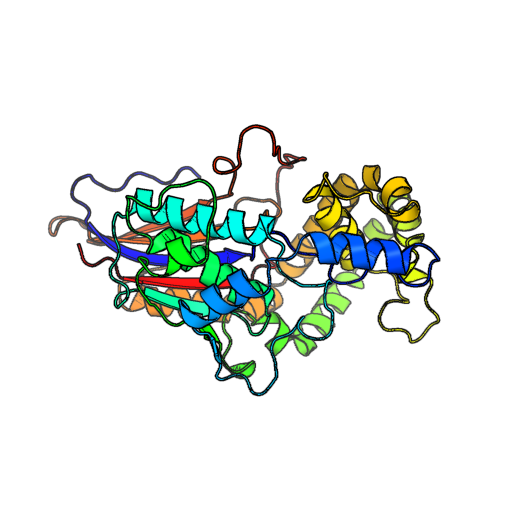 186 ? 26.243 -10.976 -2.091 1.00 92.25 186 ASP A CA 1
ATOM 1379 C C . ASP A 1 186 ? 24.972 -10.390 -2.724 1.00 92.25 186 ASP A C 1
ATOM 1381 O O . ASP A 1 186 ? 24.373 -11.002 -3.612 1.00 92.25 186 ASP A O 1
ATOM 1385 N N . PHE A 1 187 ? 24.612 -9.166 -2.332 1.00 93.12 187 PHE A N 1
ATOM 1386 C CA . PHE A 1 187 ? 23.482 -8.434 -2.890 1.00 93.12 187 PHE A CA 1
ATOM 1387 C C . PHE A 1 187 ? 23.711 -8.116 -4.375 1.00 93.12 187 PHE A C 1
ATOM 1389 O O . PHE A 1 187 ? 22.899 -8.482 -5.229 1.00 93.12 187 PHE A O 1
ATOM 1396 N N . ALA A 1 188 ? 24.851 -7.497 -4.699 1.00 89.75 188 ALA A N 1
ATOM 1397 C CA . ALA A 1 188 ? 25.236 -7.164 -6.068 1.00 89.75 188 ALA A CA 1
ATOM 1398 C C . ALA A 1 188 ? 25.414 -8.413 -6.954 1.00 89.75 188 ALA A C 1
ATOM 1400 O O . ALA A 1 188 ? 25.072 -8.390 -8.136 1.00 89.75 188 ALA A O 1
ATOM 1401 N N . GLY A 1 189 ? 25.895 -9.526 -6.388 1.00 89.62 189 GLY A N 1
ATOM 1402 C CA . GLY A 1 189 ? 25.997 -10.808 -7.084 1.00 89.62 189 GLY A CA 1
ATOM 1403 C C . GLY A 1 189 ? 24.635 -11.342 -7.531 1.00 89.62 189 GLY A C 1
ATOM 1404 O O . GLY A 1 189 ? 24.482 -11.739 -8.686 1.00 89.62 189 GLY A O 1
ATOM 1405 N N . ARG A 1 190 ? 23.617 -11.284 -6.660 1.00 88.56 190 ARG A N 1
ATOM 1406 C CA . ARG A 1 190 ? 22.249 -11.709 -7.003 1.00 88.56 190 ARG A CA 1
ATOM 1407 C C . ARG A 1 190 ? 21.576 -10.791 -8.029 1.00 88.56 190 ARG A C 1
ATOM 1409 O O . ARG A 1 190 ? 20.865 -11.280 -8.902 1.00 88.56 190 ARG A O 1
ATOM 1416 N N . GLU A 1 191 ? 21.831 -9.485 -7.961 1.00 86.12 191 GLU A N 1
ATOM 1417 C CA . GLU A 1 191 ? 21.351 -8.489 -8.937 1.00 86.12 191 GLU A CA 1
ATOM 1418 C C . GLU A 1 191 ? 21.852 -8.728 -10.373 1.00 86.12 191 GLU A C 1
ATOM 1420 O O . GLU A 1 191 ? 21.182 -8.334 -11.330 1.00 86.12 191 GLU A O 1
ATOM 1425 N N . VAL A 1 192 ? 23.027 -9.348 -10.528 1.00 84.31 192 VAL A N 1
ATOM 1426 C CA . VAL A 1 192 ? 23.664 -9.634 -11.828 1.00 84.31 192 VAL A CA 1
ATOM 1427 C C . VAL A 1 192 ? 23.469 -11.093 -12.270 1.00 84.31 192 VAL A C 1
ATOM 1429 O O . VAL A 1 192 ? 23.553 -11.380 -13.462 1.00 84.31 192 VAL A O 1
ATOM 1432 N N . GLY A 1 193 ? 23.207 -12.011 -11.335 1.00 86.06 193 GLY A N 1
ATOM 1433 C CA . GLY A 1 193 ? 23.010 -13.441 -11.588 1.00 86.06 193 GLY A CA 1
ATOM 1434 C C . GLY A 1 193 ? 21.582 -13.808 -12.005 1.00 86.06 193 GLY A C 1
ATOM 1435 O O . GLY A 1 193 ? 21.125 -13.451 -13.091 1.00 86.06 193 GLY A O 1
ATOM 1436 N N . ASP A 1 194 ? 20.886 -14.543 -11.133 1.00 78.19 194 ASP A N 1
ATOM 1437 C CA . ASP A 1 194 ? 19.637 -15.294 -11.383 1.00 78.19 194 ASP A CA 1
ATOM 1438 C C . ASP A 1 194 ? 18.468 -14.499 -11.999 1.00 78.19 194 ASP A C 1
ATOM 1440 O O . ASP A 1 194 ? 17.463 -15.075 -12.414 1.00 78.19 194 ASP A O 1
ATOM 1444 N N . LEU A 1 195 ? 18.562 -13.170 -12.025 1.00 88.38 195 LEU A N 1
ATOM 1445 C CA . LEU A 1 195 ? 17.483 -12.261 -12.402 1.00 88.38 195 LEU A CA 1
ATOM 1446 C C . LEU A 1 195 ? 17.834 -11.334 -13.569 1.00 88.38 195 LEU A C 1
ATOM 1448 O O . LEU A 1 195 ? 17.009 -10.494 -13.932 1.00 88.38 195 LEU A O 1
ATOM 1452 N N . ALA A 1 196 ? 19.002 -11.512 -14.195 1.00 90.75 196 ALA A N 1
ATOM 1453 C CA . ALA A 1 196 ? 19.445 -10.718 -15.341 1.00 90.75 196 ALA A CA 1
ATOM 1454 C C . ALA A 1 196 ? 18.427 -10.700 -16.498 1.00 90.75 196 ALA A C 1
ATOM 1456 O O . ALA A 1 196 ? 18.199 -9.651 -17.097 1.00 90.75 196 ALA A O 1
ATOM 1457 N N . GLU A 1 197 ? 17.764 -11.829 -16.780 1.00 94.44 197 GLU A N 1
ATOM 1458 C CA . GLU A 1 197 ? 16.709 -11.908 -17.801 1.00 94.44 197 GLU A CA 1
ATOM 1459 C C . GLU A 1 197 ? 15.497 -11.046 -17.425 1.00 94.44 197 GLU A C 1
ATOM 1461 O O . GLU A 1 197 ? 15.114 -10.149 -18.173 1.00 94.44 197 GLU A O 1
ATOM 1466 N N . THR A 1 198 ? 14.922 -11.274 -16.240 1.00 95.12 198 THR A N 1
ATOM 1467 C CA . THR A 1 198 ? 13.753 -10.519 -15.760 1.00 95.12 198 THR A CA 1
ATOM 1468 C C . THR A 1 198 ? 14.054 -9.023 -15.693 1.00 95.12 198 THR A C 1
ATOM 1470 O O . THR A 1 198 ? 13.247 -8.209 -16.140 1.00 95.12 198 THR A O 1
ATOM 1473 N N . ARG A 1 199 ? 15.246 -8.654 -15.216 1.00 95.50 199 ARG A N 1
ATOM 1474 C CA . ARG A 1 199 ? 15.730 -7.276 -15.217 1.00 95.50 199 ARG A CA 1
ATOM 1475 C C . ARG A 1 199 ? 15.801 -6.698 -16.629 1.00 95.50 199 ARG A C 1
ATOM 1477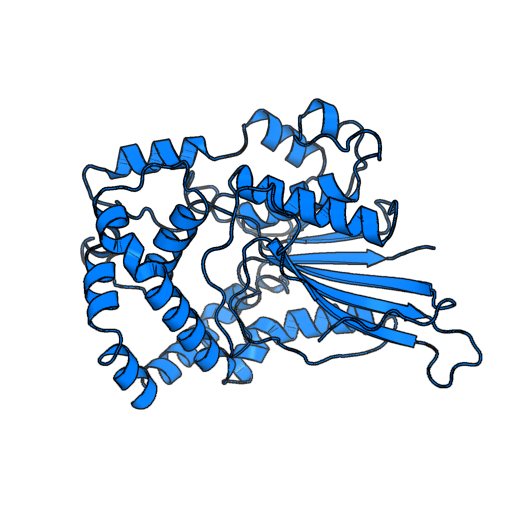 O O . ARG A 1 199 ? 15.209 -5.655 -16.878 1.00 95.50 199 ARG A O 1
ATOM 1484 N N . GLY A 1 200 ? 16.462 -7.390 -17.556 1.00 95.81 200 GLY A N 1
ATOM 1485 C CA . GLY A 1 200 ? 16.617 -6.961 -18.948 1.00 95.81 200 GLY A CA 1
ATOM 1486 C C . GLY A 1 200 ? 15.314 -6.939 -19.758 1.00 95.81 200 GLY A C 1
ATOM 1487 O O . GLY A 1 200 ? 15.288 -6.366 -20.848 1.00 95.81 200 GLY A O 1
ATOM 1488 N N . MET A 1 201 ? 14.236 -7.544 -19.248 1.00 96.69 201 MET A N 1
ATOM 1489 C CA . MET A 1 201 ? 12.874 -7.381 -19.764 1.00 96.69 201 MET A CA 1
ATOM 1490 C C . MET A 1 201 ? 12.183 -6.160 -19.139 1.00 96.69 201 MET A C 1
ATOM 1492 O O . MET A 1 201 ? 11.640 -5.345 -19.880 1.00 96.69 201 MET A O 1
ATOM 1496 N N . LEU A 1 202 ? 12.265 -5.964 -17.816 1.00 96.31 202 LEU A N 1
ATOM 1497 C CA . LEU A 1 202 ? 11.735 -4.764 -17.147 1.00 96.31 202 LEU A CA 1
ATOM 1498 C C . LEU A 1 202 ? 12.402 -3.468 -17.639 1.00 96.31 202 LEU A C 1
ATOM 1500 O O . LEU A 1 202 ? 11.715 -2.468 -17.823 1.00 96.31 202 LEU A O 1
ATOM 1504 N N . GLU A 1 203 ? 13.713 -3.480 -17.898 1.00 96.19 203 GLU A N 1
ATOM 1505 C CA . GLU A 1 203 ? 14.480 -2.342 -18.439 1.00 96.19 203 GLU A CA 1
ATOM 1506 C C . GLU A 1 203 ? 13.996 -1.888 -19.834 1.00 96.19 203 GLU A C 1
ATOM 1508 O O . GLU A 1 203 ? 14.324 -0.782 -20.255 1.00 96.19 203 GLU A O 1
ATOM 1513 N N . ARG A 1 204 ? 13.173 -2.688 -20.534 1.00 95.88 204 ARG A N 1
ATOM 1514 C CA . ARG A 1 204 ? 12.548 -2.323 -21.822 1.00 95.88 204 ARG A CA 1
ATOM 1515 C C . ARG A 1 204 ? 11.255 -1.519 -21.678 1.00 95.88 204 ARG A C 1
ATOM 1517 O O . ARG A 1 204 ? 10.700 -1.111 -22.697 1.00 95.88 204 ARG A O 1
ATOM 1524 N N . LEU A 1 205 ? 10.751 -1.305 -20.459 1.00 96.44 205 LEU A N 1
ATOM 1525 C CA . LEU A 1 205 ? 9.601 -0.425 -20.252 1.00 96.44 205 LEU A CA 1
ATOM 1526 C C . LEU A 1 205 ? 9.941 1.000 -20.727 1.00 96.44 205 LEU A C 1
ATOM 1528 O O . LEU A 1 205 ? 10.975 1.539 -20.315 1.00 96.44 205 LEU A O 1
ATOM 1532 N N . PRO A 1 206 ? 9.073 1.646 -21.533 1.00 95.94 206 PRO A N 1
ATOM 1533 C CA . PRO A 1 206 ? 9.255 3.029 -21.974 1.00 95.94 206 PRO A CA 1
ATOM 1534 C C . PRO A 1 206 ? 9.604 4.002 -20.842 1.00 95.94 206 PRO A C 1
ATOM 1536 O O . PRO A 1 206 ? 10.464 4.863 -21.024 1.00 95.94 206 PRO A O 1
ATOM 1539 N N . LEU A 1 207 ? 9.052 3.789 -19.641 1.00 93.94 207 LEU A N 1
ATOM 1540 C CA . LEU A 1 207 ? 9.323 4.618 -18.463 1.00 93.94 207 LEU A CA 1
ATOM 1541 C C . LEU A 1 207 ? 10.814 4.726 -18.082 1.00 93.94 207 LEU A C 1
ATOM 1543 O O . LEU A 1 207 ? 11.224 5.760 -17.558 1.00 93.94 207 LEU A O 1
ATOM 1547 N N . PHE A 1 208 ? 11.631 3.711 -18.393 1.00 95.12 208 PHE A N 1
ATOM 1548 C CA . PHE A 1 208 ? 13.085 3.716 -18.174 1.00 95.12 208 PHE A CA 1
ATOM 1549 C C . PHE A 1 208 ? 13.893 4.219 -19.380 1.00 95.12 208 PHE A C 1
ATOM 1551 O O . PHE A 1 208 ? 15.104 4.389 -19.271 1.00 95.12 208 PHE A O 1
ATOM 1558 N N . SER A 1 209 ? 13.242 4.480 -20.518 1.00 91.19 209 SER A N 1
ATOM 1559 C CA . SER A 1 209 ? 13.877 4.975 -21.751 1.00 91.19 209 SER A CA 1
ATOM 1560 C C . SER A 1 209 ? 14.008 6.506 -21.798 1.00 91.19 209 SER A C 1
ATOM 1562 O O . SER A 1 209 ? 14.522 7.057 -22.773 1.00 91.19 209 SER A O 1
ATOM 1564 N N . ALA A 1 210 ? 13.532 7.212 -20.767 1.00 81.44 210 ALA A N 1
ATOM 1565 C CA . ALA A 1 210 ? 13.600 8.667 -20.691 1.00 81.44 210 ALA A CA 1
ATOM 1566 C C . ALA A 1 210 ? 15.060 9.180 -20.598 1.00 81.44 210 ALA A C 1
ATOM 1568 O O . ALA A 1 210 ? 15.909 8.504 -20.013 1.00 81.44 210 ALA A O 1
ATOM 1569 N N . PRO A 1 211 ? 15.373 10.387 -21.119 1.00 79.69 211 PRO A N 1
ATOM 1570 C CA . PRO A 1 211 ? 16.728 10.938 -21.083 1.00 79.69 211 PRO A CA 1
ATOM 1571 C C . PRO A 1 211 ? 17.325 11.009 -19.672 1.00 79.69 211 PRO A C 1
ATOM 1573 O O . PRO A 1 211 ? 16.623 11.285 -18.696 1.00 79.69 211 PRO A O 1
ATOM 1576 N N . ALA A 1 212 ? 18.645 10.833 -19.571 1.00 68.38 212 ALA A N 1
ATOM 1577 C CA . ALA A 1 212 ? 19.371 10.941 -18.308 1.00 68.38 212 ALA A CA 1
ATOM 1578 C C . ALA A 1 212 ? 19.097 12.297 -17.625 1.00 68.38 212 ALA A C 1
ATOM 1580 O O . ALA A 1 212 ? 19.362 13.354 -18.196 1.00 68.38 212 ALA A O 1
ATOM 1581 N N . GLY A 1 213 ? 18.559 12.252 -16.403 1.00 63.88 213 GLY A N 1
ATOM 1582 C CA . GLY A 1 213 ? 18.101 13.428 -15.650 1.00 63.88 213 GLY A CA 1
ATOM 1583 C C . GLY A 1 213 ? 16.577 13.548 -15.530 1.00 63.88 213 GLY A C 1
ATOM 1584 O O . GLY A 1 213 ? 16.103 14.237 -14.630 1.00 63.88 213 GLY A O 1
ATOM 1585 N N . ALA A 1 214 ? 15.796 12.838 -16.351 1.00 74.75 214 ALA A N 1
ATOM 1586 C CA . ALA A 1 214 ? 14.374 12.638 -16.087 1.00 74.75 214 ALA A CA 1
ATOM 1587 C C . ALA A 1 214 ? 14.180 11.767 -14.832 1.00 74.75 214 ALA A C 1
ATOM 1589 O O . ALA A 1 214 ? 14.908 10.793 -14.632 1.00 74.75 214 ALA A O 1
ATOM 1590 N N . MET A 1 215 ? 13.158 12.071 -14.022 1.00 67.12 215 MET A N 1
ATOM 1591 C CA . MET A 1 215 ? 12.885 11.417 -12.726 1.00 67.12 215 MET A CA 1
ATOM 1592 C C . MET A 1 215 ? 12.744 9.883 -12.806 1.00 67.12 215 MET A C 1
ATOM 1594 O O . MET A 1 215 ? 12.940 9.191 -11.807 1.00 67.12 215 MET A O 1
ATOM 1598 N N . HIS A 1 216 ? 12.433 9.349 -13.991 1.00 73.31 216 HIS A N 1
ATOM 1599 C CA . HIS A 1 216 ? 12.192 7.923 -14.228 1.00 73.31 216 HIS A CA 1
ATOM 1600 C C . HIS A 1 216 ? 13.198 7.264 -15.192 1.00 73.31 216 HIS A C 1
ATOM 1602 O O . HIS A 1 216 ? 13.183 6.047 -15.333 1.00 73.31 216 HIS A O 1
ATOM 1608 N N . GLY A 1 217 ? 14.151 8.016 -15.763 1.00 78.62 217 GLY A N 1
ATOM 1609 C CA . GLY A 1 217 ? 15.148 7.518 -16.734 1.00 78.62 217 GLY A CA 1
ATOM 1610 C C . GLY A 1 217 ? 16.249 6.607 -16.161 1.00 78.62 217 GLY A C 1
ATOM 1611 O O . GLY A 1 217 ? 17.293 6.432 -16.783 1.00 78.62 217 GLY A O 1
ATOM 1612 N N . LYS A 1 218 ? 16.065 6.058 -14.954 1.00 89.75 218 LYS A N 1
ATOM 1613 C CA . LYS A 1 218 ? 16.949 5.056 -14.345 1.00 89.75 218 LYS A CA 1
ATOM 1614 C C . LYS A 1 218 ? 16.117 3.851 -13.926 1.00 89.75 218 LYS A C 1
ATOM 1616 O O . LYS A 1 218 ? 15.097 4.008 -13.255 1.00 89.75 218 LYS A O 1
ATOM 1621 N N . PHE A 1 219 ? 16.600 2.656 -14.265 1.00 93.06 219 PHE A N 1
ATOM 1622 C CA . PHE A 1 219 ? 15.981 1.402 -13.852 1.00 93.06 219 PHE A CA 1
ATOM 1623 C C . PHE A 1 219 ? 15.739 1.334 -12.336 1.00 93.06 219 PHE A C 1
ATOM 1625 O O . PHE A 1 219 ? 16.609 1.670 -11.528 1.00 93.06 219 PHE A O 1
ATOM 1632 N N . SER A 1 220 ? 14.549 0.862 -11.972 1.00 92.75 220 SER A N 1
ATOM 1633 C CA . SER A 1 220 ? 14.108 0.640 -10.600 1.00 92.75 220 SER A CA 1
ATOM 1634 C C . SER A 1 220 ? 13.228 -0.604 -10.559 1.00 92.75 220 SER A C 1
ATOM 1636 O O . SER A 1 220 ? 12.131 -0.612 -11.122 1.00 92.75 220 SER A O 1
ATOM 1638 N N . TRP A 1 221 ? 13.685 -1.639 -9.849 1.00 94.25 221 TRP A N 1
ATOM 1639 C CA . TRP A 1 221 ? 12.901 -2.848 -9.578 1.00 94.25 221 TRP A CA 1
ATOM 1640 C C . TRP A 1 221 ? 11.517 -2.532 -9.014 1.00 94.25 221 TRP A C 1
ATOM 1642 O O . TRP A 1 221 ? 10.531 -3.134 -9.431 1.00 94.25 221 TRP A O 1
ATOM 1652 N N . LEU A 1 222 ? 11.447 -1.540 -8.122 1.00 92.25 222 LEU A N 1
ATOM 1653 C CA . LEU A 1 222 ? 10.205 -1.060 -7.530 1.00 92.25 222 LEU A CA 1
ATOM 1654 C C . LEU A 1 222 ? 9.228 -0.521 -8.575 1.00 92.25 222 LEU A C 1
ATOM 1656 O O . LEU A 1 222 ? 8.069 -0.908 -8.553 1.00 92.25 222 LEU A O 1
ATOM 1660 N N . HIS A 1 223 ? 9.672 0.332 -9.504 1.00 94.25 223 HIS A N 1
ATOM 1661 C CA . HIS A 1 223 ? 8.771 0.895 -10.520 1.00 94.25 223 HIS A CA 1
ATOM 1662 C C . HIS A 1 223 ? 8.321 -0.167 -11.532 1.00 94.25 223 HIS A C 1
ATOM 1664 O O . HIS A 1 223 ? 7.141 -0.227 -11.867 1.00 94.25 223 HIS A O 1
ATOM 1670 N N . GLY A 1 224 ? 9.232 -1.043 -11.973 1.00 95.88 224 GLY A N 1
ATOM 1671 C CA . GLY A 1 224 ? 8.893 -2.128 -12.900 1.00 95.88 224 GLY A CA 1
ATOM 1672 C C . GLY A 1 224 ? 7.902 -3.127 -12.292 1.00 95.88 224 GLY A C 1
ATOM 1673 O O . GLY A 1 224 ? 6.935 -3.521 -12.942 1.00 95.88 224 GLY A O 1
ATOM 1674 N N . TYR A 1 225 ? 8.099 -3.490 -11.022 1.00 95.88 225 TYR A N 1
ATOM 1675 C CA . TYR A 1 225 ? 7.164 -4.337 -10.285 1.00 95.88 225 TYR A CA 1
ATOM 1676 C C . TYR A 1 225 ? 5.838 -3.629 -9.974 1.00 95.88 225 TYR A C 1
ATOM 1678 O O . TYR A 1 225 ? 4.789 -4.263 -10.070 1.00 95.88 225 TYR A O 1
ATOM 1686 N N . ASP A 1 226 ? 5.845 -2.332 -9.648 1.00 96.06 226 ASP A N 1
ATOM 1687 C CA . ASP A 1 226 ? 4.620 -1.573 -9.364 1.00 96.06 226 ASP A CA 1
ATOM 1688 C C . ASP A 1 226 ? 3.685 -1.523 -10.578 1.00 96.06 226 ASP A C 1
ATOM 1690 O O . ASP A 1 226 ? 2.498 -1.811 -10.436 1.00 96.06 226 ASP A O 1
ATOM 1694 N N . VAL A 1 227 ? 4.220 -1.259 -11.777 1.00 97.12 227 VAL A N 1
ATOM 1695 C CA . VAL A 1 227 ? 3.462 -1.320 -13.042 1.00 97.12 227 VAL A CA 1
ATOM 1696 C C . VAL A 1 227 ? 2.827 -2.700 -13.224 1.00 97.12 227 VAL A C 1
ATOM 1698 O O . VAL A 1 227 ? 1.610 -2.802 -13.380 1.00 97.12 227 VAL A O 1
ATOM 1701 N N . LEU A 1 228 ? 3.623 -3.771 -13.136 1.00 96.88 228 LEU A N 1
ATOM 1702 C CA . LEU A 1 228 ? 3.126 -5.141 -13.293 1.00 96.88 228 LEU A CA 1
ATOM 1703 C C . LEU A 1 228 ? 2.071 -5.521 -12.248 1.00 96.88 228 LEU A C 1
ATOM 1705 O O . LEU A 1 228 ? 1.089 -6.181 -12.580 1.00 96.88 228 LEU A O 1
ATOM 1709 N N . THR A 1 229 ? 2.250 -5.088 -11.002 1.00 95.44 229 THR A N 1
ATOM 1710 C CA . THR A 1 229 ? 1.314 -5.358 -9.903 1.00 95.44 229 THR A CA 1
ATOM 1711 C C . THR A 1 229 ? -0.005 -4.625 -10.104 1.00 95.44 229 THR A C 1
ATOM 1713 O O . THR A 1 229 ? -1.062 -5.222 -9.910 1.00 95.44 229 THR A O 1
ATOM 1716 N N . CYS A 1 230 ? 0.036 -3.360 -10.532 1.00 96.56 230 CYS A N 1
ATOM 1717 C CA . CYS A 1 230 ? -1.178 -2.588 -10.774 1.00 96.56 230 CYS A CA 1
ATOM 1718 C C . CYS A 1 230 ? -1.988 -3.186 -11.933 1.00 96.56 230 CYS A C 1
ATOM 1720 O O . CYS A 1 230 ? -3.195 -3.351 -11.785 1.00 96.56 230 CYS A O 1
ATOM 1722 N N . TYR A 1 231 ? -1.352 -3.596 -13.037 1.00 97.44 231 TYR A N 1
ATOM 1723 C CA . TYR A 1 231 ? -2.056 -4.286 -14.129 1.00 97.44 231 TYR A CA 1
ATOM 1724 C C . TYR A 1 231 ? -2.560 -5.683 -13.743 1.00 97.44 231 TYR A C 1
ATOM 1726 O O . TYR A 1 231 ? -3.669 -6.048 -14.115 1.00 97.44 231 TYR A O 1
ATOM 1734 N N . ALA A 1 232 ? -1.803 -6.453 -12.955 1.00 95.81 232 ALA A N 1
ATOM 1735 C CA . ALA A 1 232 ? -2.268 -7.749 -12.454 1.00 95.81 232 ALA A CA 1
ATOM 1736 C C . ALA A 1 232 ? -3.480 -7.625 -11.509 1.00 95.81 232 ALA A C 1
ATOM 1738 O O . ALA A 1 232 ? -4.286 -8.550 -11.430 1.00 95.81 232 ALA A O 1
ATOM 1739 N N . ALA A 1 233 ? -3.613 -6.493 -10.809 1.00 94.31 233 ALA A N 1
ATOM 1740 C CA . ALA A 1 233 ? -4.783 -6.175 -9.998 1.00 94.31 233 ALA A CA 1
ATOM 1741 C C . ALA A 1 233 ? -5.999 -5.727 -10.835 1.00 94.31 233 ALA A C 1
ATOM 1743 O O . ALA A 1 233 ? -7.124 -5.951 -10.401 1.00 94.31 233 ALA A O 1
ATOM 1744 N N . HIS A 1 234 ? -5.799 -5.158 -12.029 1.00 96.88 234 HIS A N 1
ATOM 1745 C CA . HIS A 1 234 ? -6.866 -4.627 -12.893 1.00 96.88 234 HIS A CA 1
ATOM 1746 C C . HIS A 1 234 ? -6.915 -5.359 -14.251 1.00 96.88 234 HIS A C 1
ATOM 1748 O O . HIS A 1 234 ? -6.566 -4.776 -15.284 1.00 96.88 234 HIS A O 1
ATOM 1754 N N . PRO A 1 235 ? -7.308 -6.650 -14.281 1.00 95.62 235 PRO A N 1
ATOM 1755 C CA . PRO A 1 235 ? -7.319 -7.469 -15.497 1.00 95.62 235 PRO A CA 1
ATOM 1756 C C . PRO A 1 235 ? -8.341 -7.012 -16.553 1.00 95.62 235 PRO A C 1
ATOM 1758 O O . PRO A 1 235 ? -8.327 -7.516 -17.675 1.00 95.62 235 PRO A O 1
ATOM 1761 N N . GLU A 1 236 ? -9.243 -6.091 -16.209 1.00 95.38 236 GLU A N 1
ATOM 1762 C CA . GLU A 1 236 ? -10.161 -5.427 -17.134 1.00 95.38 236 GLU A CA 1
ATOM 1763 C C . GLU A 1 236 ? -9.489 -4.350 -17.998 1.00 95.38 236 GLU A C 1
ATOM 1765 O O . GLU A 1 236 ? -10.028 -3.988 -19.047 1.00 95.38 236 GLU A O 1
ATOM 1770 N N . LEU A 1 237 ? -8.325 -3.837 -17.582 1.00 96.81 237 LEU A N 1
ATOM 1771 C CA . LEU A 1 237 ? -7.572 -2.862 -18.362 1.00 96.81 237 LEU A CA 1
ATOM 1772 C C . LEU A 1 237 ? -6.734 -3.552 -19.444 1.00 96.81 237 LEU A C 1
ATOM 1774 O O . LEU A 1 237 ? -5.984 -4.477 -19.129 1.00 96.81 237 LEU A O 1
ATOM 1778 N N . PRO A 1 238 ? -6.763 -3.076 -20.703 1.00 95.44 238 PRO A N 1
ATOM 1779 C CA . PRO A 1 238 ? -5.805 -3.517 -21.705 1.00 95.44 238 PRO A CA 1
ATOM 1780 C C . PRO A 1 238 ? -4.413 -2.950 -21.354 1.00 95.44 238 PRO A C 1
ATOM 1782 O O . PRO A 1 238 ? -4.241 -1.728 -21.361 1.00 95.44 238 PRO A O 1
ATOM 1785 N N . PRO A 1 239 ? -3.403 -3.784 -21.038 1.00 97.06 239 PRO A N 1
ATOM 1786 C CA . PRO A 1 239 ? -2.051 -3.290 -20.811 1.00 97.06 239 PRO A CA 1
ATOM 1787 C C . PRO A 1 239 ? -1.434 -2.785 -22.127 1.00 97.06 239 PRO A C 1
ATOM 1789 O O . PRO A 1 239 ? -1.613 -3.437 -23.162 1.00 97.06 239 PRO A O 1
ATOM 1792 N N . PRO A 1 240 ? -0.651 -1.688 -22.101 1.00 97.81 240 PRO A N 1
ATOM 1793 C CA . PRO A 1 240 ? 0.183 -1.272 -23.223 1.00 97.81 240 PRO A CA 1
ATOM 1794 C C . PRO A 1 240 ? 1.054 -2.423 -23.720 1.00 97.81 240 PRO A C 1
ATOM 1796 O O . PRO A 1 240 ? 1.494 -3.262 -22.928 1.00 97.81 240 PRO A O 1
ATOM 1799 N N . SER A 1 241 ? 1.355 -2.448 -25.015 1.00 97.94 241 SER A N 1
ATOM 1800 C CA . SER A 1 241 ? 2.075 -3.548 -25.668 1.00 97.94 241 SER A CA 1
ATOM 1801 C C . SER A 1 241 ? 3.400 -3.901 -24.975 1.00 97.94 241 SER A C 1
ATOM 1803 O O . SER A 1 241 ? 3.731 -5.077 -24.803 1.00 97.94 241 SER A O 1
ATOM 1805 N N . SER A 1 242 ? 4.115 -2.881 -24.492 1.00 96.88 242 SER A N 1
ATOM 1806 C CA . SER A 1 242 ? 5.359 -3.002 -23.722 1.00 96.88 242 SER A CA 1
ATOM 1807 C C . SER A 1 242 ? 5.183 -3.679 -22.356 1.00 96.88 242 SER A C 1
ATOM 1809 O O . SER A 1 242 ? 6.028 -4.480 -21.960 1.00 96.88 242 SER A O 1
ATOM 1811 N N . VAL A 1 243 ? 4.077 -3.409 -21.655 1.00 97.50 243 VAL A N 1
ATOM 1812 C CA . VAL A 1 243 ? 3.731 -4.028 -20.365 1.00 97.50 243 VAL A CA 1
ATOM 1813 C C . VAL A 1 243 ? 3.224 -5.456 -20.580 1.00 97.50 243 VAL A C 1
ATOM 1815 O O . VAL A 1 243 ? 3.644 -6.382 -19.883 1.00 97.50 243 VAL A O 1
ATOM 1818 N N . ALA A 1 244 ? 2.374 -5.661 -21.590 1.00 97.75 244 ALA A N 1
ATOM 1819 C CA . ALA A 1 244 ? 1.842 -6.969 -21.966 1.00 97.75 244 ALA A CA 1
ATOM 1820 C C . ALA A 1 244 ? 2.965 -7.974 -22.279 1.00 97.75 244 ALA A C 1
ATOM 1822 O O . ALA A 1 244 ? 2.939 -9.110 -21.804 1.00 97.75 244 ALA A O 1
ATOM 1823 N N . ALA A 1 245 ? 3.989 -7.531 -23.017 1.00 97.69 245 ALA A N 1
ATOM 1824 C CA . ALA A 1 245 ? 5.142 -8.343 -23.405 1.00 97.69 245 ALA A CA 1
ATOM 1825 C C . ALA A 1 245 ? 5.995 -8.848 -22.225 1.00 97.69 245 ALA A C 1
ATOM 1827 O O . ALA A 1 245 ? 6.771 -9.786 -22.404 1.00 97.69 245 ALA A O 1
ATOM 1828 N N . ILE A 1 246 ? 5.870 -8.247 -21.035 1.00 97.31 246 ILE A N 1
ATOM 1829 C CA . ILE A 1 246 ? 6.685 -8.584 -19.856 1.00 97.31 246 ILE A CA 1
ATOM 1830 C C . ILE A 1 246 ? 5.867 -9.076 -18.654 1.00 97.31 246 ILE A C 1
ATOM 1832 O O . ILE A 1 246 ? 6.450 -9.439 -17.633 1.00 97.31 246 ILE A O 1
ATOM 1836 N N . ALA A 1 247 ? 4.536 -9.156 -18.768 1.00 96.94 247 ALA A N 1
ATOM 1837 C CA . ALA A 1 247 ? 3.638 -9.561 -17.681 1.00 96.94 247 ALA A CA 1
ATOM 1838 C C . ALA A 1 247 ? 4.005 -10.920 -17.049 1.00 96.94 247 ALA A C 1
ATOM 1840 O O . ALA A 1 247 ? 3.915 -11.089 -15.831 1.00 96.94 247 ALA A O 1
ATOM 1841 N N . ALA A 1 248 ? 4.509 -11.863 -17.853 1.00 96.31 248 ALA A N 1
ATOM 1842 C CA . ALA A 1 248 ? 4.974 -13.176 -17.395 1.00 96.31 248 ALA A CA 1
ATOM 1843 C C . ALA A 1 248 ? 6.138 -13.118 -16.380 1.00 96.31 248 ALA A C 1
ATOM 1845 O O . ALA A 1 248 ? 6.320 -14.059 -15.610 1.00 96.31 248 ALA A O 1
ATOM 1846 N N . HIS A 1 249 ? 6.895 -12.015 -16.329 1.00 96.38 249 HIS A N 1
ATOM 1847 C CA . HIS A 1 249 ? 7.988 -11.813 -15.374 1.00 96.38 249 HIS A CA 1
ATOM 1848 C C . HIS A 1 249 ? 7.526 -11.255 -14.015 1.00 96.38 249 HIS A C 1
ATOM 1850 O O . HIS A 1 249 ? 8.323 -11.200 -13.076 1.00 96.38 249 HIS A O 1
ATOM 1856 N N . GLY A 1 250 ? 6.245 -10.891 -13.868 1.00 94.06 250 GLY A N 1
ATOM 1857 C CA . GLY A 1 250 ? 5.665 -10.381 -12.619 1.00 94.06 250 GLY A CA 1
ATOM 1858 C C . GLY A 1 250 ? 5.985 -11.220 -11.370 1.00 94.06 250 GLY A C 1
ATOM 1859 O O . GLY A 1 250 ? 6.433 -10.643 -10.380 1.00 94.06 250 GLY A O 1
ATOM 1860 N N . PRO A 1 251 ? 5.857 -12.564 -11.391 1.00 93.69 251 PRO A N 1
ATOM 1861 C CA . PRO A 1 251 ? 6.201 -13.415 -10.248 1.00 93.69 251 PRO A CA 1
ATOM 1862 C C . PRO A 1 251 ? 7.679 -13.360 -9.841 1.00 93.69 251 PRO A C 1
ATOM 1864 O O . PRO A 1 251 ? 7.993 -13.381 -8.649 1.00 93.69 251 PRO A O 1
ATOM 1867 N N . ALA A 1 252 ? 8.590 -13.271 -10.813 1.00 93.56 252 ALA A N 1
ATOM 1868 C CA . ALA A 1 252 ? 10.025 -13.171 -10.558 1.00 93.56 252 ALA A CA 1
ATOM 1869 C C . ALA A 1 252 ? 10.387 -11.786 -10.000 1.00 93.56 252 ALA A C 1
ATOM 1871 O O . ALA A 1 252 ? 11.106 -11.693 -9.005 1.00 93.56 252 ALA A O 1
ATOM 1872 N N . ALA A 1 253 ? 9.812 -10.723 -10.572 1.00 93.62 253 ALA A N 1
ATOM 1873 C CA . ALA A 1 253 ? 9.947 -9.360 -10.066 1.00 93.62 253 ALA A CA 1
ATOM 1874 C C . ALA A 1 253 ? 9.413 -9.229 -8.626 1.00 93.62 253 ALA A C 1
ATOM 1876 O O . ALA A 1 253 ? 10.110 -8.689 -7.772 1.00 93.62 253 ALA A O 1
ATOM 1877 N N . ALA A 1 254 ? 8.238 -9.799 -8.329 1.00 91.25 254 ALA A N 1
ATOM 1878 C CA . ALA A 1 254 ? 7.653 -9.830 -6.986 1.00 91.25 254 ALA A CA 1
ATOM 1879 C C . ALA A 1 254 ? 8.568 -10.529 -5.971 1.00 91.25 254 ALA A C 1
ATOM 1881 O O . ALA A 1 254 ? 8.843 -9.998 -4.897 1.00 91.25 254 ALA A O 1
ATOM 1882 N N . SER A 1 255 ? 9.067 -11.715 -6.337 1.00 89.69 255 SER A N 1
ATOM 1883 C CA . SER A 1 255 ? 9.960 -12.521 -5.496 1.00 89.69 255 SER A CA 1
ATOM 1884 C C . SER A 1 255 ? 11.270 -11.791 -5.196 1.00 89.69 255 SER A C 1
ATOM 1886 O O . SER A 1 255 ? 11.781 -11.861 -4.079 1.00 89.69 255 SER A O 1
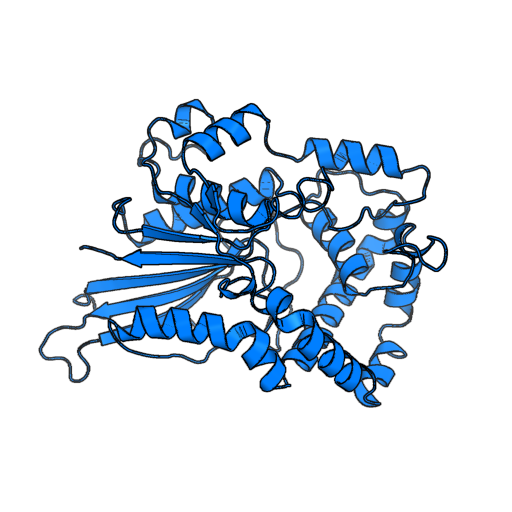ATOM 1888 N N . HIS A 1 256 ? 11.809 -11.073 -6.183 1.00 93.06 256 HIS A N 1
ATOM 1889 C CA . HIS A 1 256 ? 13.029 -10.293 -6.014 1.00 93.06 256 HIS A CA 1
ATOM 1890 C C . HIS A 1 256 ? 12.825 -9.034 -5.185 1.00 93.06 256 HIS A C 1
ATOM 1892 O O . HIS A 1 256 ? 13.623 -8.758 -4.296 1.00 93.06 256 HIS A O 1
ATOM 1898 N N . VAL A 1 257 ? 11.751 -8.283 -5.439 1.00 91.44 257 VAL A N 1
ATOM 1899 C CA . VAL A 1 257 ? 11.414 -7.098 -4.647 1.00 91.44 257 VAL A CA 1
ATOM 1900 C C . VAL A 1 257 ? 11.225 -7.494 -3.181 1.00 91.44 257 VAL A C 1
ATOM 1902 O O . VAL A 1 257 ? 11.884 -6.913 -2.321 1.00 91.44 257 VAL A O 1
ATOM 1905 N N . LEU A 1 258 ? 10.458 -8.555 -2.898 1.00 87.62 258 LEU A N 1
ATOM 1906 C CA . LEU A 1 258 ? 10.326 -9.116 -1.550 1.00 87.62 258 LEU A CA 1
ATOM 1907 C C . LEU A 1 258 ? 11.688 -9.481 -0.931 1.00 87.62 258 LEU A C 1
ATOM 1909 O O . LEU A 1 258 ? 11.921 -9.161 0.231 1.00 87.62 258 LEU A O 1
ATOM 1913 N N . TRP A 1 259 ? 12.607 -10.096 -1.687 1.00 92.31 259 TRP A N 1
ATOM 1914 C CA . TRP A 1 259 ? 13.962 -10.368 -1.192 1.00 92.31 259 TRP A CA 1
ATOM 1915 C C . TRP A 1 259 ? 14.766 -9.088 -0.910 1.00 92.31 259 TRP A C 1
ATOM 1917 O O . TRP A 1 259 ? 15.377 -8.999 0.153 1.00 92.31 259 TRP A O 1
ATOM 1927 N N . ARG A 1 260 ? 14.750 -8.078 -1.796 1.00 91.94 260 ARG A N 1
ATOM 1928 C CA . ARG A 1 260 ? 15.437 -6.792 -1.550 1.00 91.94 260 ARG A CA 1
ATOM 1929 C C . ARG A 1 260 ? 14.963 -6.192 -0.229 1.00 91.94 260 ARG A C 1
ATOM 1931 O O . ARG A 1 260 ? 15.785 -5.803 0.595 1.00 91.94 260 ARG A O 1
ATOM 1938 N N . PHE A 1 261 ? 13.654 -6.200 0.010 1.00 86.25 261 PHE A N 1
ATOM 1939 C CA . PHE A 1 261 ? 13.086 -5.735 1.270 1.00 86.25 261 PHE A CA 1
ATOM 1940 C C . PHE A 1 261 ? 13.449 -6.617 2.463 1.00 86.25 261 PHE A C 1
ATOM 1942 O O . PHE A 1 261 ? 13.826 -6.076 3.501 1.00 86.25 261 PHE A O 1
ATOM 1949 N N . SER A 1 262 ? 13.470 -7.943 2.313 1.00 86.00 262 SER A N 1
ATOM 1950 C CA . SER A 1 262 ? 13.978 -8.852 3.348 1.00 86.00 262 SER A CA 1
ATOM 1951 C C . SER A 1 262 ? 15.383 -8.438 3.817 1.00 86.00 262 SER A C 1
ATOM 1953 O O . SER A 1 262 ? 15.617 -8.347 5.019 1.00 86.00 262 SER A O 1
ATOM 1955 N N . GLN A 1 263 ? 16.275 -8.094 2.880 1.00 90.81 263 GLN A N 1
ATOM 1956 C CA . GLN A 1 263 ? 17.636 -7.625 3.164 1.00 90.81 263 GLN A CA 1
ATOM 1957 C C . GLN A 1 263 ? 17.682 -6.229 3.795 1.00 90.81 263 GLN A C 1
ATOM 1959 O O . GLN A 1 263 ? 18.504 -5.977 4.672 1.00 90.81 263 GLN A O 1
ATOM 1964 N N . TYR A 1 264 ? 16.810 -5.312 3.377 1.00 89.94 264 TYR A N 1
ATOM 1965 C CA . TYR A 1 264 ? 16.745 -3.969 3.958 1.00 89.94 264 TYR A CA 1
ATOM 1966 C C . TYR A 1 264 ? 16.295 -3.984 5.419 1.00 89.94 264 TYR A C 1
ATOM 1968 O O . TYR A 1 264 ? 16.829 -3.243 6.238 1.00 89.94 264 TYR A O 1
ATOM 1976 N N . TYR A 1 265 ? 15.333 -4.840 5.757 1.00 85.50 265 TYR A N 1
ATOM 1977 C CA . TYR A 1 265 ? 14.772 -4.926 7.105 1.00 85.50 265 TYR A CA 1
ATOM 1978 C C . TYR A 1 265 ? 15.483 -5.935 8.018 1.00 85.50 265 TYR A C 1
ATOM 1980 O O . TYR A 1 265 ? 15.142 -6.049 9.195 1.00 85.50 265 TYR A O 1
ATOM 1988 N N . GLU A 1 266 ? 16.520 -6.606 7.509 1.00 87.06 266 GLU A N 1
ATOM 1989 C CA . GLU A 1 266 ? 17.554 -7.247 8.327 1.00 87.06 266 GLU A CA 1
ATOM 1990 C C . GLU A 1 266 ? 18.469 -6.214 9.028 1.00 87.06 266 GLU A C 1
ATOM 1992 O O . GLU A 1 266 ? 19.041 -6.551 10.064 1.00 87.06 266 GLU A O 1
ATOM 1997 N N . ASP A 1 267 ? 18.575 -4.957 8.549 1.00 89.00 267 ASP A N 1
ATOM 1998 C CA . ASP A 1 267 ? 19.202 -3.852 9.304 1.00 89.00 267 ASP A CA 1
ATOM 1999 C C . ASP A 1 267 ? 18.236 -3.371 10.418 1.00 89.00 267 ASP A C 1
ATOM 2001 O O . ASP A 1 267 ? 17.193 -2.769 10.121 1.00 89.00 267 ASP A O 1
ATOM 2005 N N . PRO A 1 268 ? 18.570 -3.563 11.715 1.00 90.50 268 PRO A N 1
ATOM 2006 C CA . PRO A 1 268 ? 17.687 -3.181 12.817 1.00 90.50 268 PRO A CA 1
ATOM 2007 C C . PRO A 1 268 ? 17.439 -1.672 12.914 1.00 90.50 268 PRO A C 1
ATOM 2009 O O . PRO A 1 268 ? 16.422 -1.253 13.465 1.00 90.50 268 PRO A O 1
ATOM 2012 N N . GLN A 1 269 ? 18.349 -0.841 12.400 1.00 94.25 269 GLN A N 1
ATOM 2013 C CA . GLN A 1 269 ? 18.192 0.608 12.374 1.00 94.25 269 GLN A CA 1
ATOM 2014 C C . GLN A 1 269 ? 17.282 1.045 11.222 1.00 94.25 269 GLN A C 1
ATOM 2016 O O . GLN A 1 269 ? 16.467 1.935 11.448 1.00 94.25 269 GLN A O 1
ATOM 2021 N N . ILE A 1 270 ? 17.316 0.402 10.045 1.00 90.06 270 ILE A N 1
ATOM 2022 C CA . ILE A 1 270 ? 16.277 0.629 9.018 1.00 90.06 270 ILE A CA 1
ATOM 2023 C C . ILE A 1 270 ? 14.910 0.262 9.598 1.00 90.06 270 ILE A C 1
ATOM 2025 O O . ILE A 1 270 ? 14.013 1.104 9.595 1.00 90.06 270 ILE A O 1
ATOM 2029 N N . LEU A 1 271 ? 14.777 -0.931 10.189 1.00 87.62 271 LEU A N 1
ATOM 2030 C CA . LEU A 1 271 ? 13.531 -1.375 10.818 1.00 87.62 271 LEU A CA 1
ATOM 2031 C C . LEU A 1 271 ? 13.060 -0.418 11.930 1.00 87.62 271 LEU A C 1
ATOM 2033 O O . LEU A 1 271 ? 11.865 -0.140 12.041 1.00 87.62 271 LEU A O 1
ATOM 2037 N N . ARG A 1 272 ? 13.977 0.144 12.726 1.00 88.25 272 ARG A N 1
ATOM 2038 C CA . ARG A 1 272 ? 13.658 1.152 13.747 1.00 88.25 272 ARG A CA 1
ATOM 2039 C C . ARG A 1 272 ? 13.212 2.487 13.146 1.00 88.25 272 ARG A C 1
ATOM 2041 O O . ARG A 1 272 ? 12.223 3.041 13.617 1.00 88.25 272 ARG A O 1
ATOM 2048 N N . LEU A 1 273 ? 13.909 3.006 12.136 1.00 89.38 273 LEU A N 1
ATOM 2049 C CA . LEU A 1 273 ? 13.582 4.281 11.481 1.00 89.38 273 LEU A CA 1
ATOM 2050 C C . LEU A 1 273 ? 12.241 4.224 10.750 1.00 89.38 273 LEU A C 1
ATOM 2052 O O . LEU A 1 273 ? 11.520 5.219 10.700 1.00 89.38 273 LEU A O 1
ATOM 2056 N N . THR A 1 274 ? 11.896 3.069 10.185 1.00 85.69 274 THR A N 1
ATOM 2057 C CA . THR A 1 274 ? 10.604 2.871 9.535 1.00 85.69 274 THR A CA 1
ATOM 2058 C C . THR A 1 274 ? 9.515 2.543 10.541 1.00 85.69 274 THR A C 1
ATOM 2060 O O . THR A 1 274 ? 8.495 3.209 10.531 1.00 85.69 274 THR A O 1
ATOM 2063 N N . ALA A 1 275 ? 9.696 1.530 11.394 1.00 86.19 275 ALA A N 1
ATOM 2064 C CA . ALA A 1 275 ? 8.618 0.926 12.179 1.00 86.19 275 ALA A CA 1
ATOM 2065 C C . ALA A 1 275 ? 8.661 1.233 13.670 1.00 86.19 275 ALA A C 1
ATOM 2067 O O . ALA A 1 275 ? 7.625 1.127 14.317 1.00 86.19 275 ALA A O 1
ATOM 2068 N N . GLY A 1 276 ? 9.797 1.666 14.216 1.00 87.06 276 GLY A N 1
ATOM 2069 C CA . GLY A 1 276 ? 9.941 1.936 15.647 1.00 87.06 276 GLY A CA 1
ATOM 2070 C C . GLY A 1 276 ? 8.935 2.961 16.167 1.00 87.06 276 GLY A C 1
ATOM 2071 O O . GLY A 1 276 ? 8.350 2.747 17.218 1.00 87.06 276 GLY A O 1
ATOM 2072 N N . ASP A 1 277 ? 8.670 4.025 15.408 1.00 87.31 277 ASP A N 1
ATOM 2073 C CA . ASP A 1 277 ? 7.732 5.082 15.806 1.00 87.31 277 ASP A CA 1
ATOM 2074 C C . ASP A 1 277 ? 6.256 4.660 15.711 1.00 87.31 277 ASP A C 1
ATOM 2076 O O . ASP A 1 277 ? 5.456 5.055 16.558 1.00 87.31 277 ASP A O 1
ATOM 2080 N N . LEU A 1 278 ? 5.892 3.840 14.714 1.00 86.06 278 LEU A N 1
ATOM 2081 C CA . LEU A 1 278 ? 4.556 3.239 14.636 1.00 86.06 278 LEU A CA 1
ATOM 2082 C C . LEU A 1 278 ? 4.368 2.229 15.767 1.00 86.06 278 LEU A C 1
ATOM 2084 O O . LEU A 1 278 ? 3.367 2.289 16.466 1.00 86.06 278 LEU A O 1
ATOM 2088 N N . LEU A 1 279 ? 5.316 1.307 15.939 1.00 82.69 279 LEU A N 1
ATOM 2089 C CA . LEU A 1 279 ? 5.249 0.262 16.956 1.00 82.69 279 LEU A CA 1
ATOM 2090 C C . LEU A 1 279 ? 5.270 0.860 18.360 1.00 82.69 279 LEU A C 1
ATOM 2092 O O . LEU A 1 279 ? 4.549 0.367 19.216 1.00 82.69 279 LEU A O 1
ATOM 2096 N N . LEU A 1 280 ? 6.019 1.943 18.588 1.00 82.88 280 LEU A N 1
ATOM 2097 C CA . LEU A 1 280 ? 5.953 2.697 19.835 1.00 82.88 280 LEU A CA 1
ATOM 2098 C C . LEU A 1 280 ? 4.585 3.355 20.001 1.00 82.88 280 LEU A C 1
ATOM 2100 O O . LEU A 1 280 ? 4.010 3.206 21.063 1.00 82.88 280 LEU A O 1
ATOM 2104 N N . HIS A 1 281 ? 4.015 4.001 18.979 1.00 84.81 281 HIS A N 1
ATOM 2105 C CA . HIS A 1 281 ? 2.684 4.604 19.103 1.00 84.81 281 HIS A CA 1
ATOM 2106 C C . HIS A 1 281 ? 1.582 3.559 19.345 1.00 84.81 281 HIS A C 1
ATOM 2108 O O . HIS A 1 281 ? 0.783 3.704 20.266 1.00 84.81 281 HIS A O 1
ATOM 2114 N N . MET A 1 282 ? 1.571 2.464 18.579 1.00 80.69 282 MET A N 1
ATOM 2115 C CA . MET A 1 282 ? 0.689 1.321 18.824 1.00 80.69 282 MET A CA 1
ATOM 2116 C C . MET A 1 282 ? 0.925 0.755 20.225 1.00 80.69 282 MET A C 1
ATOM 2118 O O . MET A 1 282 ? -0.040 0.494 20.929 1.00 80.69 282 MET A O 1
ATOM 2122 N N . SER A 1 283 ? 2.181 0.638 20.667 1.00 72.00 283 SER A N 1
ATOM 2123 C CA . SER A 1 283 ? 2.517 0.204 22.022 1.00 72.00 283 SER A CA 1
ATOM 2124 C C . SER A 1 283 ? 2.173 1.235 23.091 1.00 72.00 283 SER A C 1
ATOM 2126 O O . SER A 1 283 ? 1.976 0.815 24.211 1.00 72.00 283 SER A O 1
ATOM 2128 N N . GLU A 1 284 ? 2.090 2.537 22.822 1.00 77.75 284 GLU A N 1
ATOM 2129 C CA . GLU A 1 284 ? 1.689 3.580 23.781 1.00 77.75 284 GLU A CA 1
ATOM 2130 C C . GLU A 1 284 ? 0.170 3.586 23.953 1.00 77.75 284 GLU A C 1
ATOM 2132 O O . GLU A 1 284 ? -0.332 3.608 25.077 1.00 77.75 284 GLU A O 1
ATOM 2137 N N . GLN A 1 285 ? -0.562 3.494 22.841 1.00 73.38 285 GLN A N 1
ATOM 2138 C CA . GLN A 1 285 ? -2.011 3.300 22.824 1.00 73.38 285 GLN A CA 1
ATOM 2139 C C . GLN A 1 285 ? -2.381 1.955 23.459 1.00 73.38 285 GLN A C 1
ATOM 2141 O O . GLN A 1 285 ? -3.320 1.881 24.246 1.00 73.38 285 GLN A O 1
ATOM 2146 N N . MET A 1 286 ? -1.577 0.913 23.219 1.00 64.12 286 MET A N 1
ATOM 2147 C CA . MET A 1 286 ? -1.692 -0.343 23.945 1.00 64.12 286 MET A CA 1
ATOM 2148 C C . MET A 1 286 ? -1.234 -0.227 25.392 1.00 64.12 286 MET A C 1
ATOM 2150 O O . MET A 1 286 ? -1.922 -0.805 26.196 1.00 64.12 286 MET A O 1
ATOM 2154 N N . GLU A 1 287 ? -0.163 0.478 25.782 1.00 58.62 287 GLU A N 1
ATOM 2155 C CA . GLU A 1 287 ? 0.375 0.583 27.166 1.00 58.62 287 GLU A CA 1
ATOM 2156 C C . GLU A 1 287 ? -0.508 1.419 28.096 1.00 58.62 287 GLU A C 1
ATOM 2158 O O . GLU A 1 287 ? -0.472 1.224 29.311 1.00 58.62 287 GLU A O 1
ATOM 2163 N N . ARG A 1 288 ? -1.398 2.249 27.536 1.00 59.09 288 ARG A N 1
ATOM 2164 C CA . ARG A 1 288 ? -2.607 2.721 28.235 1.00 59.09 288 ARG A CA 1
ATOM 2165 C C . ARG A 1 288 ? -3.487 1.549 28.730 1.00 59.09 288 ARG A C 1
ATOM 2167 O O . ARG A 1 288 ? -4.388 1.772 29.534 1.00 59.09 288 ARG A O 1
ATOM 2174 N N . CYS A 1 289 ? -3.207 0.311 28.297 1.00 46.81 289 CYS A N 1
ATOM 2175 C CA . CYS A 1 289 ? -3.854 -0.952 28.674 1.00 46.81 289 CYS A CA 1
ATOM 2176 C C . CYS A 1 289 ? -2.929 -2.220 28.819 1.00 46.81 289 CYS A C 1
ATOM 2178 O O . CYS A 1 289 ? -3.378 -3.175 29.436 1.00 46.81 289 CYS A O 1
ATOM 2180 N N . ARG A 1 290 ? -1.666 -2.224 28.337 1.00 42.88 290 ARG A N 1
ATOM 2181 C CA . ARG A 1 290 ? -0.590 -3.270 28.284 1.00 42.88 290 ARG A CA 1
ATOM 2182 C C . ARG A 1 290 ? -0.886 -4.565 27.484 1.00 42.88 290 ARG A C 1
ATOM 2184 O O . ARG A 1 290 ? -1.998 -5.050 27.556 1.00 42.88 290 ARG A O 1
ATOM 2191 N N . ALA A 1 291 ? 0.022 -5.228 26.731 1.00 33.84 291 ALA A N 1
ATOM 2192 C CA . ALA A 1 291 ? 1.459 -5.029 26.391 1.00 33.84 291 ALA A CA 1
ATOM 2193 C C . ALA A 1 291 ? 1.846 -5.651 24.995 1.00 33.84 291 ALA A C 1
ATOM 2195 O O . ALA A 1 291 ? 0.968 -5.866 24.163 1.00 33.84 291 ALA A O 1
ATOM 2196 N N . ALA A 1 292 ? 3.141 -5.910 24.701 1.00 39.91 292 ALA A N 1
ATOM 2197 C CA . ALA A 1 292 ? 3.709 -6.038 23.332 1.00 39.91 292 ALA A CA 1
ATOM 2198 C C . ALA A 1 292 ? 3.916 -7.456 22.715 1.00 39.91 292 ALA A C 1
ATOM 2200 O O . ALA A 1 292 ? 4.121 -8.445 23.416 1.00 39.91 292 ALA A O 1
ATOM 2201 N N . LEU A 1 293 ? 3.964 -7.521 21.368 1.00 44.69 293 LEU A N 1
ATOM 2202 C CA . LEU A 1 293 ? 4.146 -8.733 20.540 1.00 44.69 293 LEU A CA 1
ATOM 2203 C C . LEU A 1 293 ? 5.099 -8.495 19.345 1.00 44.69 293 LEU A C 1
ATOM 2205 O O . LEU A 1 293 ? 5.030 -7.453 18.698 1.00 44.69 293 LEU A O 1
ATOM 2209 N N . GLY A 1 294 ? 5.958 -9.472 19.015 1.00 48.22 294 GLY A N 1
ATOM 2210 C CA . GLY A 1 294 ? 6.888 -9.416 17.869 1.00 48.22 294 GLY A CA 1
ATOM 2211 C C . GLY A 1 294 ? 6.717 -10.605 16.917 1.00 48.22 294 GLY A C 1
ATOM 2212 O O . GLY A 1 294 ? 7.152 -11.709 17.237 1.00 48.22 294 GLY A O 1
ATOM 2213 N N . ILE A 1 295 ? 6.048 -10.401 15.772 1.00 51.50 295 ILE A N 1
ATOM 2214 C CA . ILE A 1 295 ? 5.600 -11.477 14.863 1.00 51.50 295 ILE A CA 1
ATOM 2215 C C . ILE A 1 295 ? 5.623 -11.016 13.387 1.00 51.50 295 ILE A C 1
ATOM 2217 O O . ILE A 1 295 ? 5.226 -9.897 13.078 1.00 51.50 295 ILE A O 1
ATOM 2221 N N . TRP A 1 296 ? 6.022 -11.908 12.468 1.00 47.38 296 TRP A N 1
ATOM 2222 C CA . TRP A 1 296 ? 5.884 -11.774 11.004 1.00 47.38 296 TRP A CA 1
ATOM 2223 C C . TRP A 1 296 ? 5.618 -13.144 10.349 1.00 47.38 296 TRP A C 1
ATOM 2225 O O . TRP A 1 296 ? 6.044 -14.161 10.898 1.00 47.38 296 TRP A O 1
ATOM 2235 N N . ASP A 1 297 ? 4.920 -13.199 9.201 1.00 43.22 297 ASP A N 1
ATOM 2236 C CA . ASP A 1 297 ? 4.467 -14.464 8.578 1.00 43.22 297 ASP A CA 1
ATOM 2237 C C . ASP A 1 297 ? 5.204 -14.910 7.303 1.00 43.22 297 ASP A C 1
ATOM 2239 O O . ASP A 1 297 ? 5.019 -16.047 6.867 1.00 43.22 297 ASP A O 1
ATOM 2243 N N . GLY A 1 298 ? 6.053 -14.064 6.720 1.00 45.03 298 GLY A N 1
ATOM 2244 C CA . GLY A 1 298 ? 6.902 -14.472 5.610 1.00 45.03 298 GLY A CA 1
ATOM 2245 C C . GLY A 1 298 ? 6.328 -14.304 4.198 1.00 45.03 298 GLY A C 1
ATOM 2246 O O . GLY A 1 298 ? 6.594 -15.174 3.375 1.00 45.03 298 GLY A O 1
ATOM 2247 N N . ALA A 1 299 ? 5.529 -13.280 3.868 1.00 46.31 299 ALA A N 1
ATOM 2248 C CA . ALA A 1 299 ? 5.323 -12.936 2.451 1.00 46.31 299 ALA A CA 1
ATOM 2249 C C . ALA A 1 299 ? 4.931 -11.474 2.199 1.00 46.31 299 ALA A C 1
ATOM 2251 O O . ALA A 1 299 ? 4.532 -10.746 3.102 1.00 46.31 299 ALA A O 1
ATOM 2252 N N . TRP A 1 300 ? 4.961 -11.089 0.922 1.00 43.69 300 TRP A N 1
ATOM 2253 C CA . TRP A 1 300 ? 4.503 -9.783 0.460 1.00 43.69 300 TRP A CA 1
ATOM 2254 C C . TRP A 1 300 ? 3.039 -9.492 0.858 1.00 43.69 300 TRP A C 1
ATOM 2256 O O . TRP A 1 300 ? 2.170 -10.347 0.633 1.00 43.69 300 TRP A O 1
ATOM 2266 N N . PRO A 1 301 ? 2.720 -8.299 1.396 1.00 51.56 301 PRO A N 1
ATOM 2267 C CA . PRO A 1 301 ? 1.351 -7.930 1.728 1.00 51.56 301 PRO A CA 1
ATOM 2268 C C . PRO A 1 301 ? 0.565 -7.553 0.468 1.00 51.56 301 PRO A C 1
ATOM 2270 O O . PRO A 1 301 ? 0.925 -6.622 -0.261 1.00 51.56 301 PRO A O 1
ATOM 2273 N N . GLY A 1 302 ? -0.571 -8.218 0.254 1.00 61.53 302 GLY A N 1
ATOM 2274 C CA . GLY A 1 302 ? -1.571 -7.755 -0.710 1.00 61.53 302 GLY A CA 1
ATOM 2275 C C . GLY A 1 302 ? -2.062 -6.336 -0.392 1.00 61.53 302 GLY A C 1
ATOM 2276 O O . GLY A 1 302 ? -1.858 -5.808 0.707 1.00 61.53 302 GLY A O 1
ATOM 2277 N N . TYR A 1 303 ? -2.717 -5.696 -1.355 1.00 70.62 303 TYR A N 1
ATOM 2278 C CA . TYR A 1 303 ? -3.483 -4.481 -1.080 1.00 70.62 303 TYR A CA 1
ATOM 2279 C C . TYR A 1 303 ? -4.589 -4.764 -0.049 1.00 70.62 303 TYR A C 1
ATOM 2281 O O . TYR A 1 303 ? -5.071 -5.894 0.060 1.00 70.62 303 TYR A O 1
ATOM 2289 N N . ALA A 1 304 ? -4.919 -3.759 0.768 1.00 74.81 304 ALA A N 1
ATOM 2290 C CA . ALA A 1 304 ? -5.800 -3.891 1.936 1.00 74.81 304 ALA A CA 1
ATOM 2291 C C . ALA A 1 304 ? -5.415 -4.995 2.959 1.00 74.81 304 ALA A C 1
ATOM 2293 O O . ALA A 1 304 ? -6.245 -5.388 3.776 1.00 74.81 304 ALA A O 1
ATOM 2294 N N . ALA A 1 305 ? -4.170 -5.497 2.961 1.00 70.00 305 ALA A N 1
ATOM 2295 C CA . ALA A 1 305 ? -3.681 -6.367 4.034 1.00 70.00 305 ALA A CA 1
ATOM 2296 C C . ALA A 1 305 ? -3.554 -5.594 5.359 1.00 70.00 305 ALA A C 1
ATOM 2298 O O . ALA A 1 305 ? -3.081 -4.451 5.363 1.00 70.00 305 ALA A O 1
ATOM 2299 N N . GLU A 1 306 ? -3.924 -6.238 6.470 1.00 76.25 306 GLU A N 1
ATOM 2300 C CA . GLU A 1 306 ? -3.944 -5.638 7.807 1.00 76.25 306 GLU A CA 1
ATOM 2301 C C . GLU A 1 306 ? -3.033 -6.349 8.821 1.00 76.25 306 GLU A C 1
ATOM 2303 O O . GLU A 1 306 ? -2.941 -7.577 8.879 1.00 76.25 306 GLU A O 1
ATOM 2308 N N . VAL A 1 307 ? -2.402 -5.543 9.670 1.00 71.69 307 VAL A N 1
ATOM 2309 C CA . VAL A 1 307 ? -1.811 -5.925 10.951 1.00 71.69 307 VAL A CA 1
ATOM 2310 C C . VAL A 1 307 ? -2.778 -5.476 12.040 1.00 71.69 307 VAL A C 1
ATOM 2312 O O . VAL A 1 307 ? -3.086 -4.288 12.148 1.00 71.69 307 VAL A O 1
ATOM 2315 N N . ARG A 1 308 ? -3.242 -6.420 12.852 1.00 77.94 308 ARG A N 1
ATOM 2316 C CA . ARG A 1 308 ? -4.244 -6.209 13.893 1.00 77.94 308 ARG A CA 1
ATOM 2317 C C . ARG A 1 308 ? -3.691 -6.607 15.257 1.00 77.94 308 ARG A C 1
ATOM 2319 O O . ARG A 1 308 ? -3.173 -7.711 15.419 1.00 77.94 308 ARG A O 1
ATOM 2326 N N . LEU A 1 309 ? -3.856 -5.724 16.233 1.00 77.62 309 LEU A N 1
ATOM 2327 C CA . LEU A 1 309 ? -3.608 -5.958 17.652 1.00 77.62 309 LEU A CA 1
ATOM 2328 C C . LEU A 1 309 ? -4.927 -5.794 18.406 1.00 77.62 309 LEU A C 1
ATOM 2330 O O . LEU A 1 309 ? -5.481 -4.701 18.450 1.00 77.62 309 LEU A O 1
ATOM 2334 N N . GLU A 1 310 ? -5.428 -6.876 18.988 1.00 79.62 310 GLU A N 1
ATOM 2335 C CA . GLU A 1 310 ? -6.624 -6.891 19.829 1.00 79.62 310 GLU A CA 1
ATOM 2336 C C . GLU A 1 310 ? -6.228 -7.035 21.295 1.00 79.62 310 GLU A C 1
ATOM 2338 O O . GLU A 1 310 ? -5.349 -7.837 21.625 1.00 79.62 310 GLU A O 1
ATOM 2343 N N . LEU A 1 311 ? -6.911 -6.312 22.182 1.00 75.12 311 LEU A N 1
ATOM 2344 C CA . LEU A 1 311 ? -6.676 -6.398 23.615 1.00 75.12 311 LEU A CA 1
ATOM 2345 C C . LEU A 1 311 ? -7.917 -6.839 24.383 1.00 75.12 311 LEU A C 1
ATOM 2347 O O . LEU A 1 311 ? -8.942 -6.153 24.391 1.00 75.12 311 LEU A O 1
ATOM 2351 N N . TRP A 1 312 ? -7.790 -7.968 25.067 1.00 74.31 312 TRP A N 1
ATOM 2352 C CA . TRP A 1 312 ? -8.862 -8.664 25.756 1.00 74.31 312 TRP A CA 1
ATOM 2353 C C . TRP A 1 312 ? -8.653 -8.594 27.267 1.00 74.31 312 TRP A C 1
ATOM 2355 O O . TRP A 1 312 ? -7.609 -8.994 27.764 1.00 74.31 312 TRP A O 1
ATOM 2365 N N . GLN A 1 313 ? -9.646 -8.114 28.011 1.00 76.50 313 GLN A N 1
ATOM 2366 C CA . GLN A 1 313 ? -9.686 -8.210 29.469 1.00 76.50 313 GLN A CA 1
ATOM 2367 C C . GLN A 1 313 ? -10.207 -9.597 29.859 1.00 76.50 313 GLN A C 1
ATOM 2369 O O . GLN A 1 313 ? -11.343 -9.946 29.533 1.00 76.50 313 GLN A O 1
ATOM 2374 N N . LEU A 1 314 ? -9.386 -10.379 30.552 1.00 79.00 314 LEU A N 1
ATOM 2375 C CA . LEU A 1 314 ? -9.748 -11.677 31.116 1.00 79.00 314 LEU A CA 1
ATOM 2376 C C . LEU A 1 314 ? -10.481 -11.506 32.471 1.00 79.00 314 LEU A C 1
ATOM 2378 O O . LEU A 1 314 ? -10.442 -10.420 33.058 1.00 79.00 314 LEU A O 1
ATOM 2382 N N . PRO A 1 315 ? -11.177 -12.547 32.973 1.00 80.38 315 PRO A N 1
ATOM 2383 C CA . PRO A 1 315 ? -11.805 -12.539 34.298 1.00 80.38 315 PRO A CA 1
ATOM 2384 C C . PRO A 1 315 ? -10.849 -12.162 35.439 1.00 80.38 315 PRO A C 1
ATOM 2386 O O . PRO A 1 315 ? -9.660 -12.471 35.374 1.00 80.38 315 PRO A O 1
ATOM 2389 N N . GLU A 1 316 ? -11.377 -11.545 36.503 1.00 77.81 316 GLU A N 1
ATOM 2390 C CA . GLU A 1 316 ? -10.597 -11.029 37.647 1.00 77.81 316 GLU A CA 1
ATOM 2391 C C . GLU A 1 316 ? -9.797 -12.103 38.412 1.00 77.81 316 GLU A C 1
ATOM 2393 O O . GLU A 1 316 ? -8.839 -11.772 39.105 1.00 77.81 316 GLU A O 1
ATOM 2398 N N . ASP A 1 317 ? -10.166 -13.381 38.286 1.00 83.12 317 ASP A N 1
ATOM 2399 C CA . ASP A 1 317 ? -9.472 -14.538 38.863 1.00 83.12 317 ASP A CA 1
ATOM 2400 C C . ASP A 1 317 ? -8.334 -15.096 37.980 1.00 83.12 317 ASP A C 1
ATOM 2402 O O . ASP A 1 317 ? -7.638 -16.036 38.375 1.00 83.12 317 ASP A O 1
ATOM 2406 N N . SER A 1 318 ? -8.100 -14.506 36.804 1.00 76.62 318 SER A N 1
ATOM 2407 C CA . SER A 1 318 ? -6.992 -14.863 35.909 1.00 76.62 318 SER A CA 1
ATOM 2408 C C . SER A 1 318 ? -5.655 -14.350 36.453 1.00 76.62 318 SER A C 1
ATOM 2410 O O . SER A 1 318 ? -5.560 -13.205 36.890 1.00 76.62 318 SER A O 1
ATOM 2412 N N . GLN A 1 319 ? -4.592 -15.166 36.381 1.00 73.44 319 GLN A N 1
ATOM 2413 C CA . GLN A 1 319 ? -3.243 -14.749 36.813 1.00 73.44 319 GLN A CA 1
ATOM 2414 C C . GLN A 1 319 ? -2.722 -13.536 36.032 1.00 73.44 319 GLN A C 1
ATOM 2416 O O . GLN A 1 319 ? -2.109 -12.650 36.623 1.00 73.44 319 GLN A O 1
ATOM 2421 N N . ASP A 1 320 ? -3.031 -13.485 34.737 1.00 71.56 320 ASP A N 1
ATOM 2422 C CA . ASP A 1 320 ? -2.873 -12.313 33.886 1.00 71.56 320 ASP A CA 1
ATOM 2423 C C . ASP A 1 320 ? -4.283 -11.845 33.481 1.00 71.56 320 ASP A C 1
ATOM 2425 O O . ASP A 1 320 ? -4.985 -12.583 32.789 1.00 71.56 320 ASP A O 1
ATOM 2429 N N . PRO A 1 321 ? -4.754 -10.656 33.901 1.00 69.75 321 PRO A N 1
ATOM 2430 C CA . PRO A 1 321 ? -6.115 -10.193 33.615 1.00 69.75 321 PRO A CA 1
ATOM 2431 C C . PRO A 1 321 ? -6.279 -9.624 32.195 1.00 69.75 321 PRO A C 1
ATOM 2433 O O . PRO A 1 321 ? -7.317 -9.036 31.888 1.00 69.75 321 PRO A O 1
ATOM 2436 N N . ILE A 1 322 ? -5.260 -9.732 31.333 1.00 65.62 322 ILE A N 1
ATOM 2437 C CA . ILE A 1 322 ? -5.243 -9.161 29.982 1.00 65.62 322 ILE A CA 1
ATOM 2438 C C . ILE A 1 322 ? -4.518 -10.108 29.011 1.00 65.62 322 ILE A C 1
ATOM 2440 O O . ILE A 1 322 ? -3.406 -10.549 29.286 1.00 65.62 322 ILE A O 1
ATOM 2444 N N . GLU A 1 323 ? -5.131 -10.378 27.857 1.00 71.06 323 GLU A N 1
ATOM 2445 C CA . GLU A 1 323 ? -4.569 -11.148 26.740 1.00 71.06 323 GLU A CA 1
ATOM 2446 C C . GLU A 1 323 ? -4.459 -10.249 25.495 1.00 71.06 323 GLU A C 1
ATOM 2448 O O . GLU A 1 323 ? -5.430 -9.614 25.076 1.00 71.06 323 GLU A O 1
ATOM 2453 N N . ALA A 1 324 ? -3.268 -10.185 24.896 1.00 66.25 324 ALA A N 1
ATOM 2454 C CA . ALA A 1 324 ? -3.031 -9.480 23.638 1.00 66.25 324 ALA A CA 1
ATOM 2455 C C . ALA A 1 324 ? -3.004 -10.486 22.481 1.00 66.25 324 ALA A C 1
ATOM 2457 O O . ALA A 1 324 ? -2.172 -11.393 22.460 1.00 66.25 324 ALA A O 1
ATOM 2458 N N . ASN A 1 325 ? -3.891 -10.307 21.502 1.00 70.88 325 ASN A N 1
ATOM 2459 C CA . ASN A 1 325 ? -3.963 -11.135 20.302 1.00 70.88 325 ASN A CA 1
ATOM 2460 C C . ASN A 1 325 ? -3.434 -10.357 19.091 1.00 70.88 325 ASN A C 1
ATOM 2462 O O . ASN A 1 325 ? -3.876 -9.245 18.811 1.00 70.88 325 ASN A O 1
ATOM 2466 N N . PHE A 1 326 ? -2.500 -10.954 18.348 1.00 62.91 326 PHE A N 1
ATOM 2467 C CA . PHE A 1 326 ? -1.977 -10.397 17.097 1.00 62.91 326 PHE A CA 1
ATOM 2468 C C . PHE A 1 326 ? -2.436 -11.234 15.907 1.00 62.91 326 PHE A C 1
ATOM 2470 O O . PHE A 1 326 ? -2.152 -12.432 15.821 1.00 62.91 326 PHE A O 1
ATOM 2477 N N . GLY A 1 327 ? -3.102 -10.577 14.962 1.00 62.47 327 GLY A N 1
ATOM 2478 C CA . GLY A 1 327 ? -3.515 -11.147 13.690 1.00 62.47 327 GLY A CA 1
ATOM 2479 C C . GLY A 1 327 ? -2.859 -10.407 12.531 1.00 62.47 327 GLY A C 1
ATOM 2480 O O . GLY A 1 327 ? -3.064 -9.210 12.358 1.00 62.47 327 GLY A O 1
ATOM 2481 N N . LEU A 1 328 ? -2.112 -11.123 11.693 1.00 60.31 328 LEU A N 1
ATOM 2482 C CA . LEU A 1 328 ? -1.791 -10.659 10.343 1.00 60.31 328 LEU A CA 1
ATOM 2483 C C . LEU A 1 328 ? -2.830 -11.275 9.404 1.00 60.31 328 LEU A C 1
ATOM 2485 O O . LEU A 1 328 ? -2.706 -12.437 9.007 1.00 60.31 328 LEU A O 1
ATOM 2489 N N . HIS A 1 329 ? -3.884 -10.520 9.099 1.00 63.00 329 HIS A N 1
ATOM 2490 C CA . HIS A 1 329 ? -4.947 -10.987 8.216 1.00 63.00 329 HIS A CA 1
ATOM 2491 C C . HIS A 1 329 ? -4.671 -10.505 6.794 1.00 63.00 329 HIS A C 1
ATOM 2493 O O . HIS A 1 329 ? -4.706 -9.318 6.467 1.00 63.00 329 HIS A O 1
ATOM 2499 N N . ARG A 1 330 ? -4.412 -11.467 5.908 1.00 59.69 330 ARG A N 1
ATOM 2500 C CA . ARG A 1 330 ? -4.446 -11.225 4.465 1.00 59.69 330 ARG A CA 1
ATOM 2501 C C . ARG A 1 330 ? -5.910 -11.178 4.032 1.00 59.69 330 ARG A C 1
ATOM 2503 O O . ARG A 1 330 ? -6.693 -12.012 4.484 1.00 59.69 330 ARG A O 1
ATOM 2510 N N . ALA A 1 331 ? -6.259 -10.289 3.103 1.00 53.16 331 ALA A N 1
ATOM 2511 C CA . ALA A 1 331 ? -7.581 -10.219 2.467 1.00 53.16 331 ALA A CA 1
ATOM 2512 C C . ALA A 1 331 ? -7.822 -11.412 1.505 1.00 53.16 331 ALA A C 1
ATOM 2514 O O . ALA A 1 331 ? -8.028 -11.253 0.303 1.00 53.16 331 ALA A O 1
ATOM 2515 N N . ARG A 1 332 ? -7.727 -12.639 2.035 1.00 44.09 332 ARG A N 1
ATOM 2516 C CA . ARG A 1 332 ? -7.766 -13.906 1.290 1.00 44.09 332 ARG A CA 1
ATOM 2517 C C . ARG A 1 332 ? -9.176 -14.392 0.958 1.00 44.09 332 ARG A C 1
ATOM 2519 O O . ARG A 1 332 ? -9.314 -15.216 0.064 1.00 44.09 332 ARG A O 1
ATOM 2526 N N . GLU A 1 333 ? -10.188 -13.909 1.676 1.00 43.53 333 GLU A N 1
ATOM 2527 C CA . GLU A 1 333 ? -11.535 -14.512 1.694 1.00 43.53 333 GLU A CA 1
ATOM 2528 C C . GLU A 1 333 ? -12.663 -13.518 1.368 1.00 43.53 333 GLU A C 1
ATOM 2530 O O . GLU A 1 333 ? -13.826 -13.898 1.314 1.00 43.53 333 GLU A O 1
A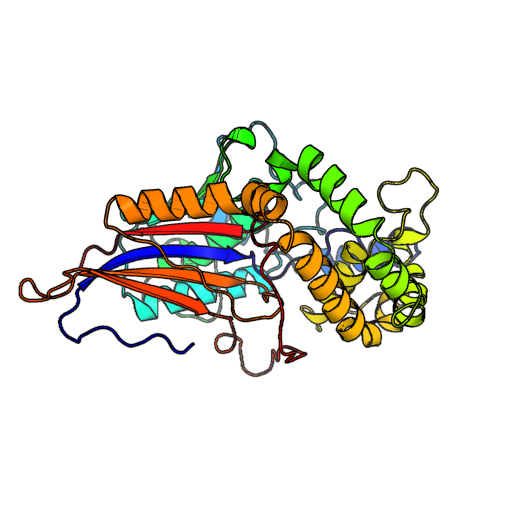TOM 2535 N N . ALA A 1 334 ? -12.334 -12.241 1.148 1.00 41.06 334 ALA A N 1
ATOM 2536 C CA . ALA A 1 334 ? -13.317 -11.159 1.058 1.00 41.06 334 ALA A CA 1
ATOM 2537 C C . ALA A 1 334 ? -13.560 -10.624 -0.368 1.00 41.06 334 ALA A C 1
ATOM 2539 O O . ALA A 1 334 ? -14.360 -9.709 -0.554 1.00 41.06 334 ALA A O 1
ATOM 2540 N N . LEU A 1 335 ? -12.875 -11.171 -1.374 1.00 42.50 335 LEU A N 1
ATOM 2541 C CA . LEU A 1 335 ? -13.087 -10.809 -2.775 1.00 42.50 335 LEU A CA 1
ATOM 2542 C C . LEU A 1 335 ? -14.256 -11.610 -3.380 1.00 42.50 335 LEU A C 1
ATOM 2544 O O . LEU A 1 335 ? -14.441 -12.774 -3.015 1.00 42.50 335 LEU A O 1
ATOM 2548 N N . PRO A 1 336 ? -15.027 -11.040 -4.329 1.00 39.06 336 PRO A N 1
ATOM 2549 C CA . PRO A 1 336 ? -16.043 -11.790 -5.061 1.00 39.06 336 PRO A CA 1
ATOM 2550 C C . PRO A 1 336 ? -15.446 -13.021 -5.767 1.00 39.06 336 PRO A C 1
ATOM 2552 O O . PRO A 1 336 ? -14.315 -12.947 -6.264 1.00 39.06 336 PRO A O 1
ATOM 2555 N N . PRO A 1 337 ? -16.190 -14.140 -5.873 1.00 36.78 337 PRO A N 1
ATOM 2556 C CA . PRO A 1 337 ? -15.726 -15.323 -6.592 1.00 36.78 337 PRO A CA 1
ATOM 2557 C C . PRO A 1 337 ? -15.406 -14.965 -8.051 1.00 36.78 337 PRO A C 1
ATOM 2559 O O . PRO A 1 337 ? -16.295 -14.623 -8.826 1.00 36.78 337 PRO A O 1
ATOM 2562 N N . GLY A 1 338 ? -14.120 -15.027 -8.402 1.00 39.53 338 GLY A N 1
ATOM 2563 C CA . GLY A 1 338 ? -13.590 -14.613 -9.706 1.00 39.53 338 GLY A CA 1
ATOM 2564 C C . GLY A 1 338 ? -12.306 -13.783 -9.610 1.00 39.53 338 GLY A C 1
ATOM 2565 O O . GLY A 1 338 ? -11.448 -13.910 -10.478 1.00 39.53 338 GLY A O 1
ATOM 2566 N N . VAL A 1 339 ? -12.114 -13.011 -8.533 1.00 40.94 339 VAL A N 1
ATOM 2567 C CA . VAL A 1 339 ? -10.877 -12.234 -8.315 1.00 40.94 339 VAL A CA 1
ATOM 2568 C C . VAL A 1 339 ? -9.868 -13.082 -7.536 1.00 40.94 339 VAL A C 1
ATOM 2570 O O . VAL A 1 339 ? -9.735 -12.989 -6.316 1.00 40.94 339 VAL A O 1
ATOM 2573 N N . GLY A 1 340 ? -9.192 -13.986 -8.244 1.00 32.56 340 GLY A N 1
ATOM 2574 C CA . GLY A 1 340 ? -8.138 -14.817 -7.666 1.00 32.56 340 GLY A CA 1
ATOM 2575 C C . GLY A 1 340 ? -6.820 -14.054 -7.538 1.00 32.56 340 GLY A C 1
ATOM 2576 O O . GLY A 1 340 ? -6.319 -13.533 -8.529 1.00 32.56 340 GLY A O 1
ATOM 2577 N N . TRP A 1 341 ? -6.213 -14.052 -6.348 1.00 32.75 341 TRP A N 1
ATOM 2578 C CA . TRP A 1 341 ? -4.818 -13.629 -6.191 1.00 32.75 341 TRP A CA 1
ATOM 2579 C C . TRP A 1 341 ? -3.897 -14.590 -6.961 1.00 32.75 341 TRP A C 1
ATOM 2581 O O . TRP A 1 341 ? -3.849 -15.776 -6.609 1.00 32.75 341 TRP A O 1
ATOM 2591 N N . PRO A 1 342 ? -3.119 -14.133 -7.959 1.00 33.97 342 PRO A N 1
ATOM 2592 C CA . PRO A 1 342 ? -2.008 -14.927 -8.446 1.00 33.97 342 PRO A CA 1
ATOM 2593 C C . PRO A 1 342 ? -0.931 -14.992 -7.349 1.00 33.97 342 PRO A C 1
ATOM 2595 O O . PRO A 1 342 ? -0.630 -13.991 -6.705 1.00 33.97 342 PRO A O 1
ATOM 2598 N N . LEU A 1 343 ? -0.305 -16.167 -7.213 1.00 37.81 343 LEU A N 1
ATOM 2599 C CA . LEU A 1 343 ? 0.872 -16.464 -6.375 1.00 37.81 343 LEU A CA 1
ATOM 2600 C C . LEU A 1 343 ? 0.623 -16.684 -4.869 1.00 37.81 343 LEU A C 1
ATOM 2602 O O . LEU A 1 343 ? 0.497 -15.767 -4.061 1.00 37.81 343 LEU A O 1
ATOM 2606 N N . GLY A 1 344 ? 0.726 -17.953 -4.466 1.00 30.70 344 GLY A N 1
ATOM 2607 C CA . GLY A 1 344 ? 1.205 -18.317 -3.134 1.00 30.70 344 GLY A CA 1
ATOM 2608 C C . GLY A 1 344 ? 2.716 -18.545 -3.180 1.00 30.70 344 GLY A C 1
ATOM 2609 O O . GLY A 1 344 ? 3.164 -19.459 -3.867 1.00 30.70 344 GLY A O 1
ATOM 2610 N N . LEU A 1 345 ? 3.488 -17.745 -2.441 1.00 33.16 345 LEU A N 1
ATOM 2611 C CA . LEU A 1 345 ? 4.930 -17.929 -2.242 1.00 33.16 345 LEU A CA 1
ATOM 2612 C C . LEU A 1 345 ? 5.246 -18.042 -0.735 1.00 33.16 345 LEU A C 1
ATOM 2614 O O . LEU A 1 345 ? 4.639 -17.306 0.050 1.00 33.16 345 LEU A O 1
ATOM 2618 N N . PRO A 1 346 ? 6.150 -18.951 -0.315 1.00 28.64 346 PRO A N 1
ATOM 2619 C CA . PRO A 1 346 ? 6.511 -19.129 1.091 1.00 28.64 346 PRO A CA 1
ATOM 2620 C C . PRO A 1 346 ? 7.827 -18.427 1.489 1.00 28.64 346 PRO A C 1
ATOM 2622 O O . PRO A 1 346 ? 8.885 -18.743 0.951 1.00 28.64 346 PRO A O 1
ATOM 2625 N N . GLY A 1 347 ? 7.784 -17.588 2.530 1.00 31.17 347 GLY A N 1
ATOM 2626 C CA . GLY A 1 347 ? 8.935 -17.213 3.368 1.00 31.17 347 GLY A CA 1
ATOM 2627 C C . GLY A 1 347 ? 9.495 -15.782 3.224 1.00 31.17 347 GLY A C 1
ATOM 2628 O O . GLY A 1 347 ? 9.566 -15.225 2.134 1.00 31.17 347 GLY A O 1
ATOM 2629 N N . THR A 1 348 ? 10.032 -15.272 4.348 1.00 30.81 348 THR A N 1
ATOM 2630 C CA . THR A 1 348 ? 10.942 -14.098 4.527 1.00 30.81 348 THR A CA 1
ATOM 2631 C C . THR A 1 348 ? 10.356 -12.671 4.675 1.00 30.81 348 THR A C 1
ATOM 2633 O O . THR A 1 348 ? 9.151 -12.462 4.590 1.00 30.81 348 THR A O 1
ATOM 2636 N N . THR A 1 349 ? 11.202 -11.732 5.126 1.00 39.34 349 THR A N 1
ATOM 2637 C CA . THR A 1 349 ? 11.031 -10.846 6.311 1.00 39.34 349 THR A CA 1
ATOM 2638 C C . THR A 1 349 ? 10.297 -9.497 6.141 1.00 39.34 349 THR A C 1
ATOM 2640 O O . THR A 1 349 ? 9.997 -9.054 5.038 1.00 39.34 349 THR A O 1
ATOM 2643 N N . PHE A 1 350 ? 9.951 -8.876 7.284 1.00 34.78 350 PHE A N 1
ATOM 2644 C CA . PHE A 1 350 ? 9.054 -7.717 7.414 1.00 34.78 350 PHE A CA 1
ATOM 2645 C C . PHE A 1 350 ? 9.723 -6.375 7.133 1.00 34.78 350 PHE A C 1
ATOM 2647 O O . PHE A 1 350 ? 10.412 -5.830 7.993 1.00 34.78 350 PHE A O 1
ATOM 2654 N N . GLY 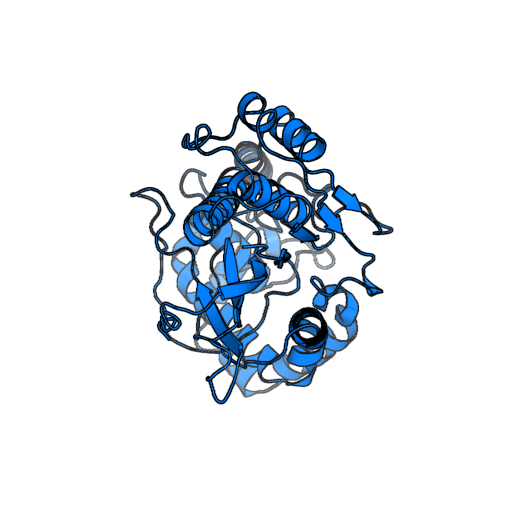A 1 351 ? 9.326 -5.746 6.035 1.00 34.62 351 GLY A N 1
ATOM 2655 C CA . GLY A 1 351 ? 9.060 -4.319 6.100 1.00 34.62 351 GLY A CA 1
ATOM 2656 C C . GLY A 1 351 ? 8.652 -3.710 4.769 1.00 34.62 351 GLY A C 1
ATOM 2657 O O . GLY A 1 351 ? 9.140 -4.099 3.719 1.00 34.62 351 GLY A O 1
ATOM 2658 N N . GLU A 1 352 ? 7.736 -2.745 4.871 1.00 38.22 352 GLU A N 1
ATOM 2659 C CA . GLU A 1 352 ? 7.395 -1.709 3.873 1.00 38.22 352 GLU A CA 1
ATOM 2660 C C . GLU A 1 352 ? 6.141 -0.919 4.257 1.00 38.22 352 GLU A C 1
ATOM 2662 O O . GLU A 1 352 ? 5.838 0.111 3.657 1.00 38.22 352 GLU A O 1
ATOM 2667 N N . HIS A 1 353 ? 5.418 -1.391 5.274 1.00 44.22 353 HIS A N 1
ATOM 2668 C CA . HIS A 1 353 ? 4.097 -0.932 5.706 1.00 44.22 353 HIS A CA 1
ATOM 2669 C C . HIS A 1 353 ? 3.979 0.565 6.072 1.00 44.22 353 HIS A C 1
ATOM 2671 O O . HIS A 1 353 ? 2.922 0.988 6.516 1.00 44.22 353 HIS A O 1
ATOM 2677 N N . LEU A 1 354 ? 5.030 1.376 5.918 1.00 38.62 354 LEU A N 1
ATOM 2678 C CA . LEU A 1 354 ? 5.163 2.721 6.495 1.00 38.62 354 LEU A CA 1
ATOM 2679 C C . LEU A 1 354 ? 5.600 3.805 5.502 1.00 38.62 354 LEU A C 1
ATOM 2681 O O . LEU A 1 354 ? 6.261 4.776 5.866 1.00 38.62 354 LEU A O 1
ATOM 2685 N N . ARG A 1 355 ? 5.200 3.626 4.238 1.00 33.22 355 ARG A N 1
ATOM 2686 C CA . ARG A 1 355 ? 5.083 4.701 3.231 1.00 33.22 355 ARG A CA 1
ATOM 2687 C C . ARG A 1 355 ? 3.634 4.989 2.825 1.00 33.22 355 ARG A C 1
ATOM 2689 O O . ARG A 1 355 ? 3.351 5.999 2.188 1.00 33.22 355 ARG A O 1
ATOM 2696 N N . ALA A 1 356 ? 2.715 4.053 3.077 1.00 39.75 356 ALA A N 1
ATOM 2697 C CA . ALA A 1 356 ? 1.397 4.062 2.441 1.00 39.75 356 ALA A CA 1
ATOM 2698 C C . ALA A 1 356 ? 0.342 3.224 3.203 1.00 39.75 356 ALA A C 1
ATOM 2700 O O . ALA A 1 356 ? -0.484 2.538 2.595 1.00 39.75 356 ALA A O 1
ATOM 2701 N N . ALA A 1 357 ? 0.383 3.261 4.535 1.00 41.06 357 ALA A N 1
ATOM 2702 C CA . ALA A 1 357 ? -0.659 2.687 5.381 1.00 41.06 357 ALA A CA 1
ATOM 2703 C C . ALA A 1 357 ? -1.601 3.760 5.942 1.00 41.06 357 ALA A C 1
ATOM 2705 O O . ALA A 1 357 ? -1.308 4.960 5.910 1.00 41.06 357 ALA A O 1
ATOM 2706 N N . SER A 1 358 ? -2.710 3.281 6.490 1.00 37.66 358 SER A N 1
ATOM 2707 C CA . SER A 1 358 ? -3.549 3.997 7.442 1.00 37.66 358 SER A CA 1
ATOM 2708 C C . SER A 1 358 ? -3.532 3.226 8.765 1.00 37.66 358 SER A C 1
ATOM 2710 O O . SER A 1 358 ? -3.522 1.993 8.774 1.00 37.66 358 SER A O 1
ATOM 2712 N N . LEU A 1 359 ? -3.484 3.959 9.873 1.00 55.28 359 LEU A N 1
ATOM 2713 C CA . LEU A 1 359 ? -3.550 3.447 11.239 1.00 55.28 359 LEU A CA 1
ATOM 2714 C C . LEU A 1 359 ? -4.901 3.847 11.826 1.00 55.28 359 LEU A C 1
ATOM 2716 O O . LEU A 1 359 ? -5.308 5.003 11.729 1.00 55.28 359 LEU A O 1
ATOM 2720 N N . ILE A 1 360 ? -5.592 2.897 12.435 1.00 56.44 360 ILE A N 1
ATOM 2721 C CA . ILE A 1 360 ? -6.889 3.098 13.065 1.00 56.44 360 ILE A CA 1
ATOM 2722 C C . ILE A 1 360 ? -6.848 2.506 14.465 1.00 56.44 360 ILE A C 1
ATOM 2724 O O . ILE A 1 360 ? -6.437 1.363 14.659 1.00 56.44 360 ILE A O 1
ATOM 2728 N N . HIS A 1 361 ? -7.298 3.295 15.429 1.00 54.84 361 HIS A N 1
ATOM 2729 C CA . HIS A 1 361 ? -7.532 2.876 16.798 1.00 54.84 361 HIS A CA 1
ATOM 2730 C C . HIS A 1 361 ? -9.039 2.785 17.024 1.00 54.84 361 HIS A C 1
ATOM 2732 O O . HIS A 1 361 ? -9.783 3.724 16.748 1.00 54.84 361 HIS A O 1
ATOM 2738 N N . LEU A 1 362 ? -9.485 1.630 17.508 1.00 45.97 362 LEU A N 1
ATOM 2739 C CA . LEU A 1 362 ? -10.867 1.351 17.868 1.00 45.97 362 LEU A CA 1
ATOM 2740 C C . LEU A 1 362 ? -10.904 1.078 19.370 1.00 45.97 362 LEU A C 1
ATOM 2742 O O . LEU A 1 362 ? -10.426 0.041 19.835 1.00 45.97 362 LEU A O 1
ATOM 2746 N N . GLU A 1 363 ? -11.491 1.982 20.143 1.00 44.03 363 GLU A N 1
ATOM 2747 C CA . GLU A 1 363 ? -11.938 1.651 21.489 1.00 44.03 363 GLU A CA 1
ATOM 2748 C C . GLU A 1 363 ? -13.266 0.894 21.388 1.00 44.03 363 GLU A C 1
ATOM 2750 O O . GLU A 1 363 ? -14.236 1.360 20.783 1.00 44.03 363 GLU A O 1
ATOM 2755 N N . VAL A 1 364 ? -13.307 -0.306 21.969 1.00 42.72 364 VAL A N 1
ATOM 2756 C CA . VAL A 1 364 ? -14.493 -1.166 21.955 1.00 42.72 364 VAL A CA 1
ATOM 2757 C C . VAL A 1 364 ? -15.173 -1.057 23.313 1.00 42.72 364 VAL A C 1
ATOM 2759 O O . VAL A 1 364 ? -14.840 -1.753 24.273 1.00 42.72 364 VAL A O 1
ATOM 2762 N N . HIS A 1 365 ? -16.138 -0.145 23.404 1.00 37.00 365 HIS A N 1
ATOM 2763 C CA . HIS A 1 365 ? -17.012 -0.015 24.568 1.00 37.00 365 HIS A CA 1
ATOM 2764 C C . HIS A 1 365 ? -18.152 -1.044 24.497 1.00 37.00 365 HIS A C 1
ATOM 2766 O O . HIS A 1 365 ? -19.274 -0.714 24.110 1.00 37.00 365 HIS A O 1
ATOM 2772 N N . GLY A 1 366 ? -17.847 -2.297 24.848 1.00 36.28 366 GLY A N 1
ATOM 2773 C CA . GLY A 1 366 ? -18.866 -3.294 25.215 1.00 36.28 366 GLY A CA 1
ATOM 2774 C C . GLY A 1 366 ? -19.296 -3.193 26.673 1.00 36.28 366 GLY A C 1
ATOM 2775 O O . GLY A 1 366 ? -18.824 -2.276 27.387 1.00 36.28 366 GLY A O 1
#

InterPro domains:
  IPR000560 Histidine phosphatase superfamily, clade-2 [PF00328] (11-141)
  IPR000560 Histidine phosphatase superfamily, clade-2 [cd07061] (11-170)
  IPR029033 Histidine phosphatase superfamily [G3DSA:3.40.50.1240] (2-340)
  IPR029033 Histidine phosphatase superfamily [SSF53254] (9-320)
  IPR033379 Histidine acid phosphatase active site [PS00616] (12-26)
  IPR050645 Histidine Acid Phosphatase [PTHR11567] (6-314)

Radius of gyration: 20.98 Å; chains: 1; bounding box: 58×41×67 Å

pLDDT: mean 80.93, std 18.71, range [28.64, 98.12]

Organism: Symbiodinium microadriaticum (NCBI:txid2951)

Sequence (366 aa):
MASRAPAATAKLRHVALVFRHGDRAPAVPGASGSSEAEAEEEAWRGTLPSAELTEAMDSRFPVRSKATSAPHGMSAQPFEMLTRQGGMQTLQLGRSLRGAYG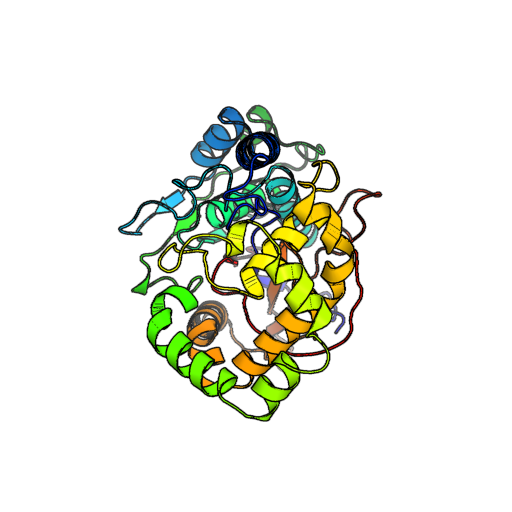PLQPGSIEVMASNFRRTQQSAQYFLAGLLAPEAATGTCLSAEGLEATASTDVTTLVMEECKVDSFSRNAAEIVERLKGIEERLDFAGREVGDLAETRGMLERLPLFSAPAGAMHGKFSWLHGYDVLTCYAAHPELPPPSSVAAIAAHGPAAASHVLWRFSQYYEDPQILRLTAGDLLLHMSEQMERCRAALGIWDGAWPGYAAEVRLELWQLPEDSQDPIEANFGLHRAREALPPGVGWPLGLPGTTFGEHLRAASLIHLEVHG

Foldseek 3Di:
DDWDDDDPQWDWFKKKKKWFFFFAAAQDALQPPHPCRVVSQVLLLVFADDPLVVVLLCVQAPEAEPEPDQAPPPVVPPHPAQGPRRLLLLLLVLLVVCVVQPAADQVQKAKEFESHNRQSSSRSSSQLNNFFDPVLPDSDDDSVSSVRGHGHYHYYYYPCLGLQQLCVNCVVVLVVLLVVLCPDPVNVVVVCPPCVVLQVLLCQRSQCCDDDPPPRVHDDLVSSLSNLLSCLQVVVGDRDPSSVVNNVSNVVSQVVVQVSVLSSVVPVVSCCSQNVSVQVVVQVVCVVPDDDDDDDFFHDAHHRWMWMWIKIQQDPPDPDRIDIIIDRDHSQPRDDPPSDDPDDDGGGDDDDSRNGMMMMMGGRDD

Secondary structure (DSSP, 8-state):
-PPPPPPTT-EEEEEEEEEE---B--SS-TTTTSTTHHHHHHHHHTTSPPHHHHHHHHHHS-EEE--SSPPBTTTSTTTTPBPHHHHHHHHHHHHHHHHHH-SPPGGGEEEEE-SBHHHHHHHHHHHHHHHS-GGG--SS--HHHHHTSPP--EEE--TTT-GGGHHHHTHHHHHHHHHHHHTSHHHHHHHHTTTHHHHHHHTTSGGG-SPBTBTT-S--HHHHHHHHHHHHH-TTS---HHHHTTGGGHHHHHHHHHHHHHHHHTSHHHHIIIIIHHHHHHHHHHHTT--------SSPPPTT-EEEEEEEEPPTTSSSSEEEEEEEE-S-S-S-TT-PPP----------TTSSEEEEEEE---